Protein AF-A0A1E1WCM8-F1 (afdb_monomer_lite)

Sequence (227 aa):
MPKGKKNKGKFEHRRTEQPYSSDEDAGIDMTIDNCSETSGQSDLKSIHDDADDMQEKLEEKVMEVIDALSARSNAARAAAFTSLRSALQRRNLTTLLSNQRATLADHVTKALRRGKDGERRAAAAIAPLLALQIGDEGTEEYVREVRPALVAAATDKSASIEARTECCSSLAVLCYLLEEDLTEIIEVMRMYETIFSGSYLKGDGSVKVSGAAVEAGALHAAALDGG

Structure (mmCIF, N/CA/C/O backbone):
data_AF-A0A1E1WCM8-F1
#
_entry.id   AF-A0A1E1WCM8-F1
#
loop_
_atom_site.group_PDB
_atom_site.id
_atom_site.type_symbol
_atom_site.label_atom_id
_atom_site.label_alt_id
_atom_site.label_comp_id
_atom_site.label_asym_id
_atom_site.label_entity_id
_atom_site.label_seq_id
_atom_site.pdbx_PDB_ins_code
_atom_site.Cartn_x
_atom_site.Cartn_y
_atom_site.Cartn_z
_atom_site.occupancy
_atom_site.B_iso_or_equiv
_atom_site.auth_seq_id
_atom_site.auth_comp_id
_atom_site.auth_asym_id
_atom_site.auth_atom_id
_atom_site.pdbx_PDB_model_num
ATOM 1 N N . MET A 1 1 ? 23.972 15.782 83.127 1.00 41.12 1 MET A N 1
ATOM 2 C CA . MET A 1 1 ? 23.626 14.354 83.313 1.00 41.12 1 MET A CA 1
ATOM 3 C C . MET A 1 1 ? 23.912 13.619 82.005 1.00 41.12 1 MET A C 1
ATOM 5 O O . MET A 1 1 ? 23.275 13.971 81.024 1.00 41.12 1 MET A O 1
ATOM 9 N N . PRO A 1 2 ? 24.886 12.694 81.926 1.00 58.25 2 PRO A N 1
ATOM 10 C CA . PRO A 1 2 ? 25.158 11.952 80.694 1.00 58.25 2 PRO A CA 1
ATOM 11 C C . PRO A 1 2 ? 24.848 10.453 80.842 1.00 58.25 2 PRO A C 1
ATOM 13 O O . PRO A 1 2 ? 25.090 9.893 81.912 1.00 58.25 2 PRO A O 1
ATOM 16 N N . LYS A 1 3 ? 24.342 9.829 79.765 1.00 34.38 3 LYS A N 1
ATOM 17 C CA . LYS A 1 3 ? 24.281 8.381 79.403 1.00 34.38 3 LYS A CA 1
ATOM 18 C C . LYS A 1 3 ? 23.007 8.164 78.563 1.00 34.38 3 LYS A C 1
ATOM 20 O O . LYS A 1 3 ? 21.982 8.728 78.899 1.00 34.38 3 LYS A O 1
ATOM 25 N N . GLY A 1 4 ? 22.964 7.370 77.497 1.00 37.09 4 GLY A N 1
ATOM 26 C CA . GLY A 1 4 ? 23.915 6.424 76.912 1.00 37.09 4 GLY A CA 1
ATOM 27 C C . GLY A 1 4 ? 23.507 6.101 75.462 1.00 37.09 4 GLY A C 1
ATOM 28 O O . GLY A 1 4 ? 22.444 6.522 75.030 1.00 37.09 4 GLY A O 1
ATOM 29 N N . LYS A 1 5 ? 24.415 5.490 74.680 1.00 38.75 5 LYS A N 1
ATOM 30 C CA . LYS A 1 5 ? 24.389 4.058 74.260 1.00 38.75 5 LYS A CA 1
ATOM 31 C C . LYS A 1 5 ? 23.374 3.801 73.120 1.00 38.75 5 LYS A C 1
ATOM 33 O O . LYS A 1 5 ? 22.255 4.254 73.225 1.00 38.75 5 LYS A O 1
ATOM 38 N N . LYS A 1 6 ? 23.618 3.037 72.049 1.00 40.44 6 LYS A N 1
ATOM 39 C CA . LYS A 1 6 ? 24.623 2.021 71.651 1.00 40.44 6 LYS A CA 1
ATOM 40 C C . LYS A 1 6 ? 24.355 1.715 70.149 1.00 40.44 6 LYS A C 1
ATOM 42 O O . LYS A 1 6 ? 23.202 1.738 69.754 1.00 40.44 6 LYS A O 1
ATOM 47 N N . ASN A 1 7 ? 25.387 1.619 69.299 1.00 35.66 7 ASN A N 1
ATOM 48 C CA . ASN A 1 7 ? 25.950 0.399 68.660 1.00 35.66 7 ASN A CA 1
ATOM 49 C C . ASN A 1 7 ? 25.038 -0.379 67.681 1.00 35.66 7 ASN A C 1
ATOM 51 O O . ASN A 1 7 ? 23.942 -0.762 68.058 1.00 35.66 7 ASN A O 1
ATOM 55 N N . LYS A 1 8 ? 25.486 -0.553 66.418 1.00 33.38 8 LYS A N 1
ATOM 56 C CA . LYS A 1 8 ? 26.110 -1.771 65.807 1.00 33.38 8 LYS A CA 1
ATOM 57 C C . LYS A 1 8 ? 25.136 -2.962 65.725 1.00 33.38 8 LYS A C 1
ATOM 59 O O . LYS A 1 8 ? 24.533 -3.300 66.723 1.00 33.38 8 LYS A O 1
ATOM 64 N N . GLY A 1 9 ? 25.008 -3.710 64.637 1.00 32.91 9 GLY A N 1
ATOM 65 C CA . GLY A 1 9 ? 25.818 -3.852 63.435 1.00 32.91 9 GLY A CA 1
ATOM 66 C C . GLY A 1 9 ? 25.292 -5.039 62.614 1.00 32.91 9 GLY A C 1
ATOM 67 O O . GLY A 1 9 ? 24.345 -5.707 63.018 1.00 32.91 9 GLY A O 1
ATOM 68 N N . LYS A 1 10 ? 25.929 -5.257 61.461 1.00 42.69 10 LYS A N 1
ATOM 69 C CA . LYS A 1 10 ? 25.766 -6.392 60.542 1.00 42.69 10 LYS A CA 1
ATOM 70 C C . LYS A 1 10 ? 25.715 -7.744 61.259 1.00 42.69 10 LYS A C 1
ATOM 72 O O . LYS A 1 10 ? 26.558 -7.973 62.120 1.00 42.69 10 LYS A O 1
ATOM 77 N N . PHE A 1 11 ? 24.872 -8.653 60.773 1.00 33.62 11 PHE A N 1
ATOM 78 C CA . PHE A 1 11 ? 25.075 -10.095 60.920 1.00 33.62 11 PHE A CA 1
ATOM 79 C C . PHE A 1 11 ? 24.641 -10.828 59.642 1.00 33.62 11 PHE A C 1
ATOM 81 O O . PHE A 1 11 ? 23.458 -10.990 59.370 1.00 33.62 11 PHE A O 1
ATOM 88 N N . GLU A 1 12 ? 25.639 -11.239 58.858 1.00 38.59 12 GLU A N 1
ATOM 89 C CA . GLU A 1 12 ? 25.654 -12.566 58.237 1.00 38.59 12 GLU A CA 1
ATOM 90 C C . GLU A 1 12 ? 25.950 -13.627 59.312 1.00 38.59 12 GLU A C 1
ATOM 92 O O . GLU A 1 12 ? 26.403 -13.271 60.403 1.00 38.59 12 GLU A O 1
ATOM 97 N N . HIS A 1 13 ? 25.801 -14.900 58.915 1.00 34.12 13 HIS A N 1
ATOM 98 C CA . HIS A 1 13 ? 26.071 -16.172 59.605 1.00 34.12 13 HIS A CA 1
ATOM 99 C C . HIS A 1 13 ? 24.793 -16.856 60.121 1.00 34.12 13 HIS A C 1
ATOM 101 O O . HIS A 1 13 ? 23.958 -16.225 60.743 1.00 34.12 13 HIS A O 1
ATOM 107 N N . ARG A 1 14 ? 24.580 -18.164 59.954 1.00 36.50 14 ARG A N 1
ATOM 108 C CA . ARG A 1 14 ? 25.469 -19.255 59.535 1.00 36.50 14 ARG A CA 1
ATOM 109 C C . ARG A 1 14 ? 24.626 -20.526 59.463 1.00 36.50 14 ARG A C 1
ATOM 111 O O . ARG A 1 14 ? 23.741 -20.734 60.283 1.00 36.50 14 ARG A O 1
ATOM 118 N N . ARG A 1 15 ? 24.943 -21.352 58.469 1.00 45.97 15 ARG A N 1
ATOM 119 C CA . ARG A 1 15 ? 24.542 -22.753 58.334 1.00 45.97 15 ARG A CA 1
ATOM 120 C C . ARG A 1 15 ? 24.879 -23.488 59.634 1.00 45.97 15 ARG A C 1
ATOM 122 O O . ARG A 1 15 ? 26.053 -23.525 60.004 1.00 45.97 15 ARG A O 1
ATOM 129 N N . THR A 1 16 ? 23.878 -24.053 60.296 1.00 37.09 16 THR A N 1
ATOM 130 C CA . THR A 1 16 ? 24.091 -24.946 61.438 1.00 37.09 16 THR A CA 1
ATOM 131 C C . THR A 1 16 ? 23.688 -26.348 61.021 1.00 37.09 16 THR A C 1
ATOM 133 O O . THR A 1 16 ? 22.598 -26.579 60.505 1.00 37.09 16 THR A O 1
ATOM 136 N N . GLU A 1 17 ? 24.658 -27.235 61.165 1.00 33.62 17 GLU A N 1
ATOM 137 C CA . GLU A 1 17 ? 24.632 -28.649 60.841 1.00 33.62 17 GLU A CA 1
ATOM 138 C C . GLU A 1 17 ? 23.611 -29.407 61.697 1.00 33.62 17 GLU A C 1
ATOM 140 O O . GLU A 1 17 ? 23.362 -29.060 62.852 1.00 33.62 17 GLU A O 1
ATOM 145 N N . GLN A 1 18 ? 23.044 -30.461 61.112 1.00 38.06 18 GLN A N 1
ATOM 146 C CA . GLN A 1 18 ? 22.274 -31.471 61.827 1.00 38.06 18 GLN A CA 1
ATOM 147 C C . GLN A 1 18 ? 23.194 -32.397 62.630 1.00 38.06 18 GLN A C 1
ATOM 149 O O . GLN A 1 18 ? 24.233 -32.813 62.114 1.00 38.06 18 GLN A O 1
ATOM 154 N N . PRO A 1 19 ? 22.743 -32.860 63.803 1.00 36.88 19 PRO A N 1
ATOM 155 C CA . PRO A 1 19 ? 23.111 -34.165 64.325 1.00 36.88 19 PRO A CA 1
ATOM 156 C C . PRO A 1 19 ? 21.898 -35.107 64.336 1.00 36.88 19 PRO A C 1
ATOM 158 O O . PRO A 1 19 ? 20.844 -34.794 64.885 1.00 36.88 19 PRO A O 1
ATOM 161 N N . TYR A 1 20 ? 22.084 -36.286 63.747 1.00 39.59 20 TYR A N 1
ATOM 162 C CA . TYR A 1 20 ? 21.215 -37.451 63.914 1.00 39.59 20 TYR A CA 1
ATOM 163 C C . TYR A 1 20 ? 21.372 -38.046 65.323 1.00 39.59 20 TYR A C 1
ATOM 165 O O . TYR A 1 20 ? 22.505 -38.231 65.763 1.00 39.59 20 TYR A O 1
ATOM 173 N N . SER A 1 21 ? 20.266 -38.441 65.971 1.00 32.53 21 SER A N 1
ATOM 174 C CA . SER A 1 21 ? 20.225 -39.589 66.900 1.00 32.53 21 SER A CA 1
ATOM 175 C C . SER A 1 21 ? 18.789 -39.998 67.286 1.00 32.53 21 SER A C 1
ATOM 177 O O . SER A 1 21 ? 18.130 -39.292 68.036 1.00 32.53 21 SER A O 1
ATOM 179 N N . SER A 1 22 ? 18.379 -41.160 66.766 1.00 36.53 22 SER A N 1
ATOM 180 C CA . SER A 1 22 ? 17.576 -42.270 67.328 1.00 36.53 22 SER A CA 1
ATOM 181 C C . SER A 1 22 ? 16.405 -42.069 68.320 1.00 36.53 22 SER A C 1
ATOM 183 O O . SER A 1 22 ? 16.613 -41.696 69.468 1.00 36.53 22 SER A O 1
ATOM 185 N N . ASP A 1 23 ? 15.258 -42.576 67.849 1.00 39.62 23 ASP A N 1
ATOM 186 C CA . ASP A 1 23 ? 14.238 -43.464 68.453 1.00 39.62 23 ASP A CA 1
ATOM 187 C C . ASP A 1 23 ? 13.141 -43.006 69.444 1.00 39.62 23 ASP A C 1
ATOM 189 O O . ASP A 1 23 ? 13.388 -42.378 70.466 1.00 39.62 23 ASP A O 1
ATOM 193 N N . GLU A 1 24 ? 11.943 -43.499 69.094 1.00 43.41 24 GLU A N 1
ATOM 194 C CA . GLU A 1 24 ? 10.679 -43.719 69.823 1.00 43.41 24 GLU A CA 1
ATOM 195 C C . GLU A 1 24 ? 9.763 -42.543 70.255 1.00 43.41 24 GLU A C 1
ATOM 197 O O . GLU A 1 24 ? 10.031 -41.771 71.168 1.00 43.41 24 GLU A O 1
ATOM 202 N N . ASP A 1 25 ? 8.615 -42.499 69.559 1.00 50.22 25 ASP A N 1
ATOM 203 C CA . ASP A 1 25 ? 7.237 -42.203 69.991 1.00 50.22 25 ASP A CA 1
ATOM 204 C C . ASP A 1 25 ? 6.989 -41.189 71.128 1.00 50.22 25 ASP A C 1
ATOM 206 O O . ASP A 1 25 ? 7.048 -41.505 72.314 1.00 50.22 25 ASP A O 1
ATOM 210 N N . ALA A 1 26 ? 6.539 -39.992 70.743 1.00 41.53 26 ALA A N 1
ATOM 211 C CA . ALA A 1 26 ? 5.530 -39.249 71.492 1.00 41.53 26 ALA A CA 1
ATOM 212 C C . ALA A 1 26 ? 4.840 -38.252 70.555 1.00 41.53 26 ALA A C 1
ATOM 214 O O . ALA A 1 26 ? 5.435 -37.273 70.101 1.00 41.53 26 ALA A O 1
ATOM 215 N N . GLY A 1 27 ? 3.564 -38.498 70.267 1.00 47.94 27 GLY A N 1
ATOM 216 C CA . GLY A 1 27 ? 2.697 -37.486 69.685 1.00 47.94 27 GLY A CA 1
ATOM 217 C C . GLY A 1 27 ? 2.623 -36.240 70.569 1.00 47.94 27 GLY A C 1
ATOM 218 O O . GLY A 1 27 ? 2.565 -36.348 71.791 1.00 47.94 27 GLY A O 1
ATOM 219 N N . ILE A 1 28 ? 2.623 -35.070 69.929 1.00 44.78 28 ILE A N 1
ATOM 220 C CA . ILE A 1 28 ? 1.704 -33.937 70.122 1.00 44.78 28 ILE A CA 1
ATOM 221 C C . ILE A 1 28 ? 2.211 -32.780 69.242 1.00 44.78 28 ILE A C 1
ATOM 223 O O . ILE A 1 28 ? 3.367 -32.377 69.330 1.00 44.78 28 ILE A O 1
ATOM 227 N N . ASP A 1 29 ? 1.307 -32.349 68.358 1.00 50.31 29 ASP A N 1
ATOM 228 C CA . ASP A 1 29 ? 1.045 -31.005 67.822 1.00 50.31 29 ASP A CA 1
ATOM 229 C C . ASP A 1 29 ? 2.099 -29.905 68.034 1.00 50.31 29 ASP A C 1
ATOM 231 O O . ASP A 1 29 ? 2.500 -29.669 69.165 1.00 50.31 29 ASP A O 1
ATOM 235 N N . MET A 1 30 ? 2.472 -29.210 66.949 1.00 52.41 30 MET A N 1
ATOM 236 C CA . MET A 1 30 ? 2.771 -27.764 66.877 1.00 52.41 30 MET A CA 1
ATOM 237 C C . MET A 1 30 ? 3.343 -27.423 65.478 1.00 52.41 30 MET A C 1
ATOM 239 O O . MET A 1 30 ? 4.489 -26.982 65.349 1.00 52.41 30 MET A O 1
ATOM 243 N N . THR A 1 31 ? 2.573 -27.594 64.395 1.00 44.69 31 THR A N 1
ATOM 244 C CA . THR A 1 31 ? 2.887 -26.883 63.138 1.00 44.69 31 THR A CA 1
ATOM 245 C C . THR A 1 31 ? 2.258 -25.500 63.197 1.00 44.69 31 THR A C 1
ATOM 247 O O . THR A 1 31 ? 1.113 -25.279 62.811 1.00 44.69 31 THR A O 1
ATOM 250 N N . ILE A 1 32 ? 3.049 -24.566 63.725 1.00 55.97 32 ILE A N 1
ATOM 251 C CA . ILE A 1 32 ? 2.992 -23.157 63.346 1.00 55.97 32 ILE A CA 1
ATOM 252 C C . ILE A 1 32 ? 3.126 -23.100 61.822 1.00 55.97 32 ILE A C 1
ATOM 254 O O . ILE A 1 32 ? 4.216 -23.289 61.299 1.00 55.97 32 ILE A O 1
ATOM 258 N N . ASP A 1 33 ? 2.025 -22.818 61.135 1.00 47.34 33 ASP A N 1
ATOM 259 C CA . ASP A 1 33 ? 2.039 -22.285 59.776 1.00 47.34 33 ASP A CA 1
ATOM 260 C C . ASP A 1 33 ? 1.252 -20.977 59.778 1.00 47.34 33 ASP A C 1
ATOM 262 O O . ASP A 1 33 ? 0.084 -20.879 59.415 1.00 47.34 33 ASP A O 1
ATOM 266 N N . ASN A 1 34 ? 1.938 -19.927 60.225 1.00 54.09 34 ASN A N 1
ATOM 267 C CA . ASN A 1 34 ? 1.596 -18.562 59.864 1.00 54.09 34 ASN A CA 1
ATOM 268 C C . ASN A 1 34 ? 2.076 -18.324 58.421 1.00 54.09 34 ASN A C 1
ATOM 270 O O . ASN A 1 34 ? 3.095 -17.667 58.201 1.00 54.09 34 ASN A O 1
ATOM 274 N N . CYS A 1 35 ? 1.363 -18.880 57.441 1.00 46.94 35 CYS A N 1
ATOM 275 C CA . CYS A 1 35 ? 1.413 -18.380 56.072 1.00 46.94 35 CYS A CA 1
ATOM 276 C C . CYS A 1 35 ? 0.303 -17.342 55.921 1.00 46.94 35 CYS A C 1
ATOM 278 O O . CYS A 1 35 ? -0.880 -17.663 55.935 1.00 46.94 35 CYS A O 1
ATOM 280 N N . SER A 1 36 ? 0.704 -16.077 55.830 1.00 47.06 36 SER A N 1
ATOM 281 C CA . SER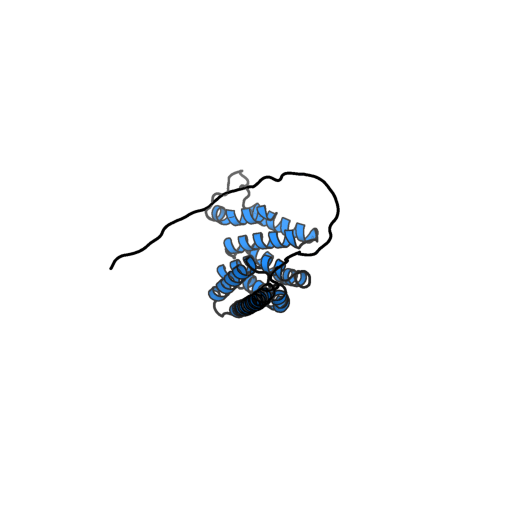 A 1 36 ? -0.184 -14.953 55.562 1.00 47.06 36 SER A CA 1
ATOM 282 C C . SER A 1 36 ? -0.964 -15.175 54.262 1.00 47.06 36 SER A C 1
ATOM 284 O O . SER A 1 36 ? -0.422 -15.001 53.173 1.00 47.06 36 SER A O 1
ATOM 286 N N . GLU A 1 37 ? -2.255 -15.479 54.365 1.00 54.50 37 GLU A N 1
ATOM 287 C CA . GLU A 1 37 ? -3.219 -15.349 53.270 1.00 54.50 37 GLU A CA 1
ATOM 288 C C . GLU A 1 37 ? -3.617 -13.879 53.087 1.00 54.50 37 GLU A C 1
ATOM 290 O O . GLU A 1 37 ? -4.769 -13.502 53.266 1.00 54.50 37 GLU A O 1
ATOM 295 N N . THR A 1 38 ? -2.676 -12.996 52.760 1.00 54.53 38 THR A N 1
ATOM 296 C CA . THR A 1 38 ? -3.042 -11.638 52.338 1.00 54.53 38 THR A CA 1
ATOM 297 C C . THR A 1 38 ? -2.041 -11.101 51.330 1.00 54.53 38 THR A C 1
ATOM 299 O O . THR A 1 38 ? -0.864 -10.957 51.658 1.00 54.53 38 THR A O 1
ATOM 302 N N . SER A 1 39 ? -2.568 -10.693 50.169 1.00 55.06 39 SER A N 1
ATOM 303 C CA . SER A 1 39 ? -1.947 -9.889 49.094 1.00 55.06 39 SER A CA 1
ATOM 304 C C . SER A 1 39 ? -1.528 -10.668 47.841 1.00 55.06 39 SER A C 1
ATOM 306 O O . SER A 1 39 ? -0.354 -10.779 47.515 1.00 55.06 39 SER A O 1
ATOM 308 N N . GLY A 1 40 ? -2.518 -11.185 47.109 1.00 48.88 40 GLY A N 1
ATOM 309 C CA . GLY A 1 40 ? -2.343 -11.603 45.709 1.00 48.88 40 GLY A CA 1
ATOM 310 C C . GLY A 1 40 ? -3.543 -11.308 44.797 1.00 48.88 40 GLY A C 1
ATOM 311 O O . GLY A 1 40 ? -3.437 -11.454 43.587 1.00 48.88 40 GLY A O 1
ATOM 312 N N . GLN A 1 41 ? -4.687 -10.881 45.349 1.00 52.19 41 GLN A N 1
ATOM 313 C CA . GLN A 1 41 ? -5.917 -10.651 44.576 1.00 52.19 41 GLN A CA 1
ATOM 314 C C . GLN A 1 41 ? -6.223 -9.173 44.275 1.00 52.19 41 GLN A C 1
ATOM 316 O O . GLN A 1 41 ? -7.084 -8.907 43.440 1.00 52.19 41 GLN A O 1
ATOM 321 N N . SER A 1 42 ? -5.539 -8.211 44.903 1.00 52.78 42 SER A N 1
ATOM 322 C CA . SER A 1 42 ? -5.759 -6.776 44.644 1.00 52.78 42 SER A CA 1
ATOM 323 C C . SER A 1 42 ? -4.991 -6.251 43.432 1.00 52.78 42 SER A C 1
ATOM 325 O O . SER A 1 42 ? -5.484 -5.362 42.744 1.00 52.78 42 SER A O 1
ATOM 327 N N . ASP A 1 43 ? -3.823 -6.820 43.136 1.00 52.91 43 ASP A N 1
ATOM 328 C CA . ASP A 1 43 ? -2.916 -6.249 42.131 1.00 52.91 43 ASP A CA 1
ATOM 329 C C . ASP A 1 43 ? -3.268 -6.710 40.709 1.00 52.91 43 ASP A C 1
ATOM 331 O O . ASP A 1 43 ? -3.033 -5.993 39.743 1.00 52.91 43 ASP A O 1
ATOM 335 N N . LEU A 1 44 ? -3.915 -7.872 40.567 1.00 53.25 44 LEU A N 1
ATOM 336 C CA . LEU A 1 44 ? -4.339 -8.400 39.265 1.00 53.25 44 LEU A CA 1
ATOM 337 C C . LEU A 1 44 ? -5.520 -7.626 38.663 1.00 53.25 44 LEU A C 1
ATOM 339 O O . LEU A 1 44 ? -5.614 -7.521 37.445 1.00 53.25 44 LEU A O 1
ATOM 343 N N . LYS A 1 45 ? -6.405 -7.067 39.500 1.00 53.19 45 LYS A N 1
ATOM 344 C CA . LYS A 1 45 ? -7.546 -6.262 39.034 1.00 53.19 45 LYS A CA 1
ATOM 345 C C . LYS A 1 45 ? -7.118 -4.876 38.552 1.00 53.19 45 LYS A C 1
ATOM 347 O O . LYS A 1 45 ? -7.547 -4.467 37.486 1.00 53.19 45 LYS A O 1
ATOM 352 N N . SER A 1 46 ? -6.226 -4.203 39.285 1.00 56.25 46 SER A N 1
ATOM 353 C CA . SER A 1 46 ? -5.690 -2.897 38.864 1.00 56.25 46 SER A CA 1
ATOM 354 C C . SER A 1 46 ? -4.908 -2.997 37.554 1.00 56.25 46 SER A C 1
ATOM 356 O O . SER A 1 46 ? -5.096 -2.175 36.672 1.00 56.25 46 SER A O 1
ATOM 358 N N . ILE A 1 47 ? -4.058 -4.021 37.401 1.00 59.56 47 ILE A N 1
ATOM 359 C CA . ILE A 1 47 ? -3.222 -4.183 36.201 1.00 59.56 47 ILE A CA 1
ATOM 360 C C . ILE A 1 47 ? -4.061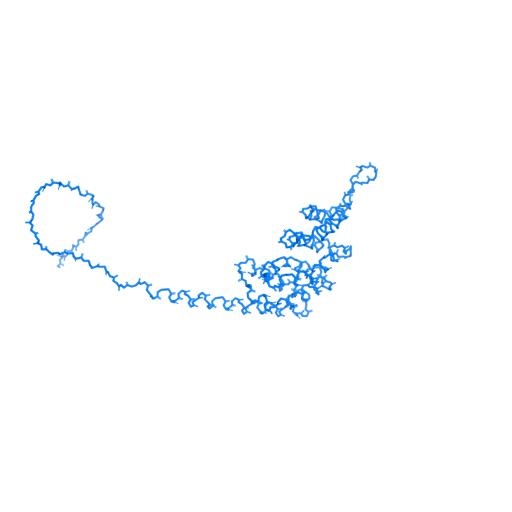 -4.508 34.954 1.00 59.56 47 ILE A C 1
ATOM 362 O O . ILE A 1 47 ? -3.694 -4.096 33.856 1.00 59.56 47 ILE A O 1
ATOM 366 N N . HIS A 1 48 ? -5.161 -5.254 35.105 1.00 62.56 48 HIS A N 1
ATOM 367 C CA . HIS A 1 48 ? -6.033 -5.610 33.985 1.00 62.56 48 HIS A CA 1
ATOM 368 C C . HIS A 1 48 ? -6.859 -4.417 33.494 1.00 62.56 48 HIS A C 1
ATOM 370 O O . HIS A 1 48 ? -6.848 -4.158 32.293 1.00 62.56 48 HIS A O 1
ATOM 376 N N . ASP A 1 49 ? -7.480 -3.663 34.409 1.00 68.31 49 ASP A N 1
ATOM 377 C CA . ASP A 1 49 ? -8.262 -2.472 34.053 1.00 68.31 49 ASP A CA 1
ATOM 378 C C . ASP A 1 49 ? -7.369 -1.419 33.373 1.00 68.31 49 ASP A C 1
ATOM 380 O O . ASP A 1 49 ? -7.743 -0.869 32.344 1.00 68.31 49 ASP A O 1
ATOM 384 N N . ASP A 1 50 ? -6.143 -1.201 33.870 1.00 76.94 50 ASP A N 1
ATOM 385 C CA . ASP A 1 50 ? -5.187 -0.266 33.257 1.00 76.94 50 ASP A CA 1
ATOM 386 C C . ASP A 1 50 ? -4.748 -0.701 31.842 1.00 76.94 50 ASP A C 1
ATOM 388 O O . ASP A 1 50 ? -4.490 0.142 30.977 1.00 76.94 50 ASP A O 1
ATOM 392 N N . ALA A 1 51 ? -4.626 -2.011 31.594 1.00 80.00 51 ALA A N 1
ATOM 393 C CA . ALA A 1 51 ? -4.220 -2.551 30.297 1.00 80.00 51 ALA A CA 1
ATOM 394 C C . ALA A 1 51 ? -5.317 -2.404 29.235 1.00 80.00 51 ALA A C 1
ATOM 396 O O . ALA A 1 51 ? -5.012 -2.008 28.105 1.00 80.00 51 ALA A O 1
ATOM 397 N N . ASP A 1 52 ? -6.566 -2.666 29.613 1.00 82.94 52 ASP A N 1
ATOM 398 C CA . ASP A 1 52 ? -7.723 -2.522 28.729 1.00 82.94 52 ASP A CA 1
ATOM 399 C C . ASP A 1 52 ? -7.963 -1.037 28.403 1.00 82.94 52 ASP A C 1
ATOM 401 O O . ASP A 1 52 ? -8.054 -0.667 27.230 1.00 82.94 52 ASP A O 1
ATOM 405 N N . ASP A 1 53 ? -7.876 -0.152 29.402 1.00 87.56 53 ASP A N 1
ATOM 406 C CA . ASP A 1 53 ? -7.937 1.306 29.224 1.00 87.56 53 ASP A CA 1
ATOM 407 C C . ASP A 1 53 ? -6.871 1.833 28.246 1.00 87.56 53 ASP A C 1
ATOM 409 O O . ASP A 1 53 ? -7.093 2.783 27.487 1.00 87.56 53 ASP A O 1
ATOM 413 N N . MET A 1 54 ? -5.659 1.270 28.292 1.00 88.75 54 MET A N 1
ATOM 414 C CA . MET A 1 54 ? -4.572 1.641 27.381 1.00 88.75 54 MET A CA 1
ATOM 415 C C . MET A 1 54 ? -4.824 1.159 25.950 1.00 88.75 54 MET A C 1
ATOM 417 O O . MET A 1 54 ? -4.427 1.852 25.006 1.00 88.75 54 MET A O 1
ATOM 421 N N . GLN A 1 55 ? -5.452 -0.005 25.785 1.00 89.81 55 GLN A N 1
ATOM 422 C CA . GLN A 1 55 ? -5.812 -0.552 24.481 1.00 89.81 55 GLN A CA 1
ATOM 423 C C . GLN A 1 55 ? -6.931 0.270 23.830 1.00 89.81 55 GLN A C 1
ATOM 425 O O . GLN A 1 55 ? -6.790 0.660 22.672 1.00 89.81 55 GLN A O 1
ATOM 430 N N . GLU A 1 56 ? -7.977 0.629 24.576 1.00 92.00 56 GLU A N 1
ATOM 431 C CA . GLU A 1 56 ? -9.070 1.472 24.071 1.00 92.00 56 GLU A CA 1
ATOM 432 C C . GLU A 1 56 ? -8.565 2.848 23.612 1.00 92.00 56 GLU A C 1
ATOM 434 O O . GLU A 1 56 ? -8.843 3.281 22.492 1.00 92.00 56 GLU A O 1
ATOM 439 N N . LYS A 1 57 ? -7.724 3.507 24.422 1.00 93.94 57 LYS A N 1
ATOM 440 C CA . LYS A 1 57 ? -7.097 4.796 24.060 1.00 93.94 57 LYS A CA 1
ATOM 441 C C . LYS A 1 57 ? -6.223 4.690 22.810 1.00 93.94 57 LYS A C 1
ATOM 443 O O . LYS A 1 57 ? -6.094 5.650 22.046 1.00 93.94 57 LYS A O 1
ATOM 448 N N . LEU A 1 58 ? -5.568 3.546 22.605 1.00 93.75 58 LEU A N 1
ATOM 449 C CA . LEU A 1 58 ? -4.789 3.298 21.397 1.00 93.75 58 LEU A CA 1
ATOM 450 C C . LEU A 1 58 ? -5.700 3.139 20.176 1.00 93.75 58 LEU A C 1
ATOM 452 O O . LEU A 1 58 ? -5.398 3.719 19.134 1.00 93.75 58 LEU A O 1
ATOM 456 N N . GLU A 1 59 ? -6.781 2.373 20.295 1.00 96.06 59 GLU A N 1
ATOM 457 C CA . GLU A 1 59 ? -7.756 2.161 19.222 1.00 96.06 59 GLU A CA 1
ATOM 458 C C . GLU A 1 59 ? -8.441 3.465 18.807 1.00 96.06 59 GLU A C 1
ATOM 460 O O . GLU A 1 59 ? -8.495 3.763 17.612 1.00 96.06 59 GLU A O 1
ATOM 465 N N . GLU A 1 60 ? -8.850 4.293 19.772 1.00 97.19 60 GLU A N 1
ATOM 466 C CA . GLU A 1 60 ? -9.389 5.636 19.525 1.00 97.19 60 GLU A CA 1
ATOM 467 C C . GLU A 1 60 ? -8.389 6.489 18.733 1.00 97.19 60 GLU A C 1
ATOM 469 O O . GLU A 1 60 ? -8.708 7.030 17.673 1.00 97.19 60 GLU A O 1
ATOM 474 N N . LYS A 1 61 ? -7.127 6.520 19.171 1.00 96.94 61 LYS A N 1
ATOM 475 C CA . LYS A 1 61 ? -6.069 7.256 18.472 1.00 96.94 61 LYS A CA 1
ATOM 476 C C . LYS A 1 61 ? -5.806 6.721 17.064 1.00 96.94 61 LYS A C 1
ATOM 478 O O . LYS A 1 61 ? -5.470 7.489 16.164 1.00 96.94 61 LYS A O 1
ATOM 483 N N . VAL A 1 62 ? -5.906 5.410 16.850 1.00 97.88 62 VAL A N 1
ATOM 484 C CA . VAL A 1 62 ? -5.769 4.831 15.509 1.00 97.88 62 VAL A CA 1
ATOM 485 C C . VAL A 1 62 ? -6.951 5.214 14.625 1.00 97.88 62 VAL A C 1
ATOM 487 O O . VAL A 1 62 ? -6.724 5.547 13.463 1.00 97.88 62 VAL A O 1
ATOM 490 N N . MET A 1 63 ? -8.170 5.265 15.159 1.00 98.38 63 MET A N 1
ATOM 491 C CA . MET A 1 63 ? -9.329 5.770 14.422 1.00 98.38 63 MET A CA 1
ATOM 492 C C . MET A 1 63 ? -9.161 7.232 14.009 1.00 98.38 63 MET A C 1
ATOM 494 O O . MET A 1 63 ? -9.368 7.546 12.839 1.00 98.38 63 MET A O 1
ATOM 498 N N . GLU A 1 64 ? -8.663 8.101 14.893 1.00 98.44 64 GLU A N 1
ATOM 499 C CA . GLU A 1 64 ? -8.338 9.491 14.532 1.00 98.44 64 GLU A CA 1
ATOM 500 C C . GLU A 1 64 ? -7.320 9.570 13.378 1.00 98.44 64 GLU A C 1
ATOM 502 O O . GLU A 1 64 ? -7.415 10.420 12.486 1.00 98.44 64 GLU A O 1
ATOM 507 N N . VAL A 1 65 ? -6.327 8.672 13.369 1.00 98.50 65 VAL A N 1
ATOM 508 C CA . VAL A 1 65 ? -5.337 8.588 12.285 1.00 98.50 65 VAL A CA 1
ATOM 509 C C . VAL A 1 65 ? -5.971 8.082 10.985 1.00 98.50 65 VAL A C 1
ATOM 511 O O . VAL A 1 65 ? -5.616 8.585 9.916 1.00 98.50 65 VAL A O 1
ATOM 514 N N . ILE A 1 66 ? -6.901 7.125 11.051 1.00 98.56 66 ILE A N 1
ATOM 515 C CA . ILE A 1 66 ? -7.658 6.645 9.885 1.00 98.56 66 ILE A CA 1
ATOM 516 C C . ILE A 1 66 ? -8.510 7.782 9.310 1.00 98.56 66 ILE A C 1
ATOM 518 O O . ILE A 1 66 ? -8.453 8.026 8.106 1.00 98.56 66 ILE A O 1
ATOM 522 N N . ASP A 1 67 ? -9.197 8.559 10.146 1.00 98.50 67 ASP A N 1
ATOM 523 C CA . ASP A 1 67 ? -9.962 9.730 9.703 1.00 98.50 67 ASP A CA 1
ATOM 524 C C . ASP A 1 67 ? -9.060 10.778 9.029 1.00 98.50 67 ASP A C 1
ATOM 526 O O . ASP A 1 67 ? -9.418 11.380 8.007 1.00 98.50 67 ASP A O 1
ATOM 530 N N . ALA A 1 68 ? -7.832 10.952 9.528 1.00 98.44 68 ALA A N 1
ATOM 531 C CA . ALA A 1 68 ? -6.838 11.837 8.926 1.00 98.44 68 ALA A CA 1
ATOM 532 C C . ALA A 1 68 ? -6.374 11.390 7.520 1.00 98.44 68 ALA A C 1
ATOM 534 O O . ALA A 1 68 ? -5.850 12.216 6.762 1.00 98.44 68 ALA A O 1
ATOM 535 N N . LEU A 1 69 ? -6.625 10.140 7.102 1.00 98.44 69 LEU A N 1
ATOM 536 C CA . LEU A 1 69 ? -6.427 9.697 5.711 1.00 98.44 69 LEU A CA 1
ATOM 537 C C . LEU A 1 69 ? -7.394 10.380 4.733 1.00 98.44 69 LEU A C 1
ATOM 539 O O . LEU A 1 69 ? -7.144 10.388 3.529 1.00 98.44 69 LEU A O 1
ATOM 543 N N . SER A 1 70 ? -8.453 11.024 5.226 1.00 98.00 70 SER A N 1
ATOM 544 C CA . SER A 1 70 ? -9.358 11.862 4.428 1.00 98.00 70 SER A CA 1
ATOM 545 C C . SER A 1 70 ? -8.934 13.335 4.364 1.00 98.00 70 SER A C 1
ATOM 547 O O . SER A 1 70 ? -9.648 14.169 3.800 1.00 98.00 70 SER A O 1
ATOM 549 N N . ALA A 1 71 ? -7.766 13.698 4.910 1.00 97.81 71 ALA A N 1
ATOM 550 C CA . ALA A 1 71 ? -7.308 15.082 4.929 1.00 97.81 71 ALA A CA 1
ATOM 551 C C . ALA A 1 71 ? -7.175 15.687 3.519 1.00 97.81 71 ALA A C 1
ATOM 553 O O . ALA A 1 71 ? -6.705 15.058 2.567 1.00 97.81 71 ALA A O 1
ATOM 554 N N . ARG A 1 72 ? -7.503 16.980 3.392 1.00 96.25 72 ARG A N 1
ATOM 555 C CA . ARG A 1 72 ? -7.413 17.719 2.118 1.00 96.25 72 ARG A CA 1
ATOM 556 C C . ARG A 1 72 ? -5.984 17.776 1.562 1.00 96.25 72 ARG A C 1
ATOM 558 O O . ARG A 1 72 ? -5.791 17.774 0.348 1.00 96.25 72 ARG A O 1
ATOM 565 N N . SER A 1 73 ? -4.984 17.842 2.441 1.00 97.25 73 SER A N 1
ATOM 566 C CA . SER A 1 73 ? -3.572 17.950 2.068 1.00 97.25 73 SER A CA 1
ATOM 567 C C . SER A 1 73 ? -2.934 16.580 1.844 1.00 97.25 73 SER A C 1
ATOM 569 O O . SER A 1 73 ? -2.979 15.725 2.724 1.00 97.25 73 SER A O 1
ATOM 571 N N . ASN A 1 74 ? -2.243 16.410 0.713 1.00 96.62 74 ASN A N 1
ATOM 572 C CA . ASN A 1 74 ? -1.480 15.191 0.410 1.00 96.62 74 ASN A CA 1
ATOM 573 C C . ASN A 1 74 ? -0.399 14.918 1.471 1.00 96.62 74 ASN A C 1
ATOM 575 O O . ASN A 1 74 ? -0.156 13.771 1.829 1.00 96.62 74 ASN A O 1
ATOM 579 N N . ALA A 1 75 ? 0.231 15.975 2.001 1.00 97.25 75 ALA A N 1
ATOM 580 C CA . ALA A 1 75 ? 1.246 15.847 3.045 1.00 97.25 75 ALA A CA 1
ATOM 581 C C . ALA A 1 75 ? 0.645 15.353 4.369 1.00 97.25 75 ALA A C 1
ATOM 583 O O . ALA A 1 75 ? 1.256 14.533 5.047 1.00 97.25 75 ALA A O 1
ATOM 584 N N . ALA A 1 76 ? -0.569 15.802 4.707 1.00 98.12 76 ALA A N 1
ATOM 585 C CA . ALA A 1 76 ? -1.274 15.332 5.897 1.00 98.12 76 ALA A CA 1
ATOM 586 C C . ALA A 1 76 ? -1.668 13.852 5.765 1.00 98.12 76 ALA A C 1
ATOM 588 O O . ALA A 1 76 ? -1.439 13.084 6.692 1.00 98.12 76 ALA A O 1
ATOM 589 N N . ARG A 1 77 ? -2.156 13.427 4.590 1.00 98.50 77 ARG A N 1
ATOM 590 C CA . ARG A 1 77 ? -2.453 12.008 4.327 1.00 98.50 77 ARG A CA 1
ATOM 591 C C . ARG A 1 77 ? -1.200 11.131 4.379 1.00 98.50 77 ARG A C 1
ATOM 593 O O . ARG A 1 77 ? -1.221 10.068 4.989 1.00 98.50 77 ARG A O 1
ATOM 600 N N . ALA A 1 78 ? -0.082 11.591 3.812 1.00 98.38 78 ALA A N 1
ATOM 601 C CA . ALA A 1 78 ? 1.200 10.887 3.904 1.00 98.38 78 ALA A CA 1
ATOM 602 C C . ALA A 1 78 ? 1.679 10.730 5.361 1.00 98.38 78 ALA A C 1
ATOM 604 O O . ALA A 1 78 ? 2.154 9.660 5.754 1.00 98.38 78 ALA A O 1
ATOM 605 N N . ALA A 1 79 ? 1.526 11.782 6.175 1.00 98.56 79 ALA A N 1
ATOM 606 C CA . ALA A 1 79 ? 1.835 11.734 7.600 1.00 98.56 79 ALA A CA 1
ATOM 607 C C . ALA A 1 79 ? 0.922 10.745 8.339 1.00 98.56 79 ALA A C 1
ATOM 609 O O . 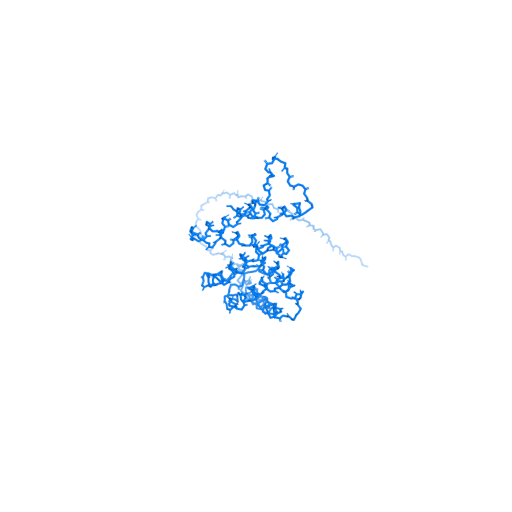ALA A 1 79 ? 1.425 9.932 9.107 1.00 98.56 79 ALA A O 1
ATOM 610 N N . ALA A 1 80 ? -0.380 10.742 8.044 1.00 98.75 80 ALA A N 1
ATOM 611 C CA . ALA A 1 80 ? -1.335 9.803 8.625 1.00 98.75 80 ALA A CA 1
ATOM 612 C C . ALA A 1 80 ? -0.989 8.338 8.299 1.00 98.75 80 ALA A C 1
ATOM 614 O O . ALA A 1 80 ? -0.894 7.530 9.220 1.00 98.75 80 ALA A O 1
ATOM 615 N N . PHE A 1 81 ? -0.664 7.995 7.044 1.00 98.75 81 PHE A N 1
ATOM 616 C CA . PHE A 1 81 ? -0.175 6.647 6.702 1.00 98.75 81 PHE A CA 1
ATOM 617 C C . PHE A 1 81 ? 1.100 6.271 7.471 1.00 98.75 81 PHE A C 1
ATOM 619 O O . PHE A 1 81 ? 1.234 5.149 7.956 1.00 98.75 81 PHE A O 1
ATOM 626 N N . THR A 1 82 ? 2.036 7.209 7.621 1.00 98.56 82 THR A N 1
ATOM 627 C CA . THR A 1 82 ? 3.291 6.975 8.355 1.00 98.56 82 THR A CA 1
ATOM 628 C C . THR A 1 82 ? 3.040 6.748 9.851 1.00 98.56 82 THR A C 1
ATOM 630 O O . THR A 1 82 ? 3.640 5.857 10.463 1.00 98.56 82 THR A O 1
ATOM 633 N N . SER A 1 83 ? 2.132 7.525 10.441 1.00 98.31 83 SER A N 1
ATOM 634 C CA . SER A 1 83 ? 1.698 7.374 11.830 1.00 98.31 83 SER A CA 1
ATOM 635 C C . SER A 1 83 ? 0.968 6.054 12.050 1.00 98.31 83 SER A C 1
ATOM 637 O O . SER A 1 83 ? 1.284 5.350 13.009 1.00 98.31 83 SER A O 1
ATOM 639 N N . LEU A 1 84 ? 0.070 5.677 11.136 1.00 98.38 84 LEU A N 1
ATOM 640 C CA . LEU A 1 84 ? -0.639 4.402 11.188 1.00 98.38 84 LEU A CA 1
ATOM 641 C C . LEU A 1 84 ? 0.358 3.244 11.129 1.00 98.38 84 LEU A C 1
ATOM 643 O O . LEU A 1 84 ? 0.380 2.412 12.030 1.00 98.38 84 LEU A O 1
ATOM 647 N N . ARG A 1 85 ? 1.281 3.251 10.158 1.00 97.94 85 ARG A N 1
ATOM 648 C CA . ARG A 1 85 ? 2.342 2.235 10.042 1.00 97.94 85 ARG A CA 1
ATOM 649 C C . ARG A 1 85 ? 3.138 2.098 11.338 1.00 97.94 85 ARG A C 1
ATOM 651 O O . ARG A 1 85 ? 3.398 0.986 11.788 1.00 97.94 8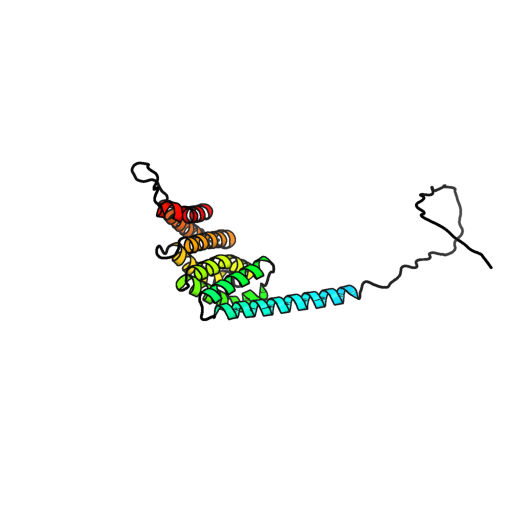5 ARG A O 1
ATOM 658 N N . SER A 1 86 ? 3.496 3.223 11.953 1.00 97.06 86 SER A N 1
ATOM 659 C CA . SER A 1 86 ? 4.239 3.245 13.215 1.00 97.06 86 SER A CA 1
ATOM 660 C C . SER A 1 86 ? 3.452 2.622 14.373 1.00 97.06 86 SER A C 1
ATOM 662 O O . SER A 1 86 ? 4.046 1.932 15.205 1.00 97.06 86 SER A O 1
ATOM 664 N N . ALA A 1 87 ? 2.139 2.847 14.448 1.00 95.88 87 ALA A N 1
ATOM 665 C CA . ALA A 1 87 ? 1.287 2.214 15.453 1.00 95.88 87 ALA A CA 1
ATOM 666 C C . ALA A 1 87 ? 1.238 0.691 15.247 1.00 95.88 87 ALA A C 1
ATOM 668 O O . ALA A 1 87 ? 1.530 -0.065 16.176 1.00 95.88 87 ALA A O 1
ATOM 669 N N . LEU A 1 88 ? 0.997 0.254 14.007 1.00 96.12 88 LEU A N 1
ATOM 670 C CA . LEU A 1 88 ? 0.866 -1.163 13.654 1.00 96.12 88 LEU A CA 1
ATOM 671 C C . LEU A 1 88 ? 2.170 -1.954 13.851 1.00 96.12 88 LEU A C 1
ATOM 673 O O . LEU A 1 88 ? 2.149 -3.117 14.229 1.00 96.12 88 LEU A O 1
ATOM 677 N N . GLN A 1 89 ? 3.337 -1.330 13.694 1.00 95.38 89 GLN A N 1
ATOM 678 C CA . GLN A 1 89 ? 4.618 -1.991 13.991 1.00 95.38 89 GLN A CA 1
ATOM 679 C C . GLN A 1 89 ? 4.813 -2.347 15.474 1.00 95.38 89 GLN A C 1
ATOM 681 O O . GLN A 1 89 ? 5.681 -3.153 15.797 1.00 95.38 89 GLN A O 1
ATOM 686 N N . ARG A 1 90 ? 4.068 -1.715 16.388 1.00 91.31 90 ARG A N 1
ATOM 687 C CA . ARG A 1 90 ? 4.260 -1.855 17.842 1.00 91.31 90 ARG A CA 1
ATOM 688 C C . ARG A 1 90 ? 3.147 -2.640 18.520 1.00 91.31 90 ARG A C 1
ATOM 690 O O . ARG A 1 90 ? 3.352 -3.107 19.642 1.00 91.31 90 ARG A O 1
ATOM 697 N N . ARG A 1 91 ? 1.965 -2.696 17.910 1.00 91.38 91 ARG A N 1
ATOM 698 C CA . ARG A 1 91 ? 0.737 -3.250 18.486 1.00 91.38 91 ARG A CA 1
ATOM 699 C C . ARG A 1 91 ? -0.090 -3.906 17.388 1.00 91.38 91 ARG A C 1
ATOM 701 O O . ARG A 1 91 ? -0.103 -3.427 16.256 1.00 91.38 91 ARG A O 1
ATOM 708 N N . ASN A 1 92 ? -0.756 -4.997 17.742 1.00 90.81 92 ASN A N 1
ATOM 709 C CA . ASN A 1 92 ? -1.716 -5.658 16.873 1.00 90.81 92 ASN A CA 1
ATOM 710 C C . ASN A 1 92 ? -3.111 -5.069 17.140 1.00 90.81 92 ASN A C 1
ATOM 712 O O . ASN A 1 92 ? -3.489 -4.918 18.300 1.00 90.81 92 ASN A O 1
ATOM 716 N N . LEU A 1 93 ? -3.830 -4.706 16.074 1.00 94.56 93 LEU A N 1
ATOM 717 C CA . LEU A 1 93 ? -5.164 -4.095 16.128 1.00 94.56 93 LEU A CA 1
ATOM 718 C C . LEU A 1 93 ? -6.157 -4.830 15.214 1.00 94.56 93 LEU A C 1
ATOM 720 O O . LEU A 1 93 ? -6.954 -4.197 14.521 1.00 94.56 93 LEU A O 1
ATOM 724 N N . THR A 1 94 ? -6.086 -6.164 15.166 1.00 94.31 94 THR A N 1
ATOM 725 C CA . THR A 1 94 ? -6.815 -6.978 14.179 1.00 94.31 94 THR A CA 1
ATOM 726 C C . THR A 1 94 ? -8.315 -6.693 14.132 1.00 94.31 94 THR A C 1
ATOM 728 O O . THR A 1 94 ? -8.839 -6.426 13.052 1.00 94.31 94 THR A O 1
ATOM 731 N N . THR A 1 95 ? -9.004 -6.649 15.276 1.00 94.44 95 THR A N 1
ATOM 732 C CA . THR A 1 95 ? -10.454 -6.384 15.320 1.00 94.44 95 THR A CA 1
ATOM 733 C C . THR A 1 95 ? -10.810 -5.025 14.713 1.00 94.44 95 THR A C 1
ATOM 735 O O . THR A 1 95 ? -11.703 -4.928 13.870 1.00 94.44 95 THR A O 1
ATOM 738 N N . LEU A 1 96 ? -10.083 -3.970 15.093 1.00 96.19 96 LEU A N 1
ATOM 739 C CA . LEU A 1 96 ? -10.291 -2.618 14.575 1.00 96.19 96 LEU A CA 1
ATOM 740 C C . LEU A 1 96 ? -10.059 -2.557 13.057 1.00 96.19 96 LEU A C 1
ATOM 742 O O . LEU A 1 96 ? -10.873 -2.000 12.319 1.00 96.19 96 LEU A O 1
ATOM 746 N N . LEU A 1 97 ? -8.949 -3.129 12.586 1.00 97.25 97 LEU A N 1
ATOM 747 C CA . LEU A 1 97 ? -8.562 -3.066 11.177 1.00 97.25 97 LEU A CA 1
ATOM 748 C C . LEU A 1 97 ? -9.461 -3.919 10.287 1.00 97.25 97 LEU A C 1
ATOM 750 O O . LEU A 1 97 ? -9.764 -3.488 9.177 1.00 97.25 97 LEU A O 1
ATOM 754 N N . SER A 1 98 ? -9.929 -5.072 10.769 1.00 96.56 98 SER A N 1
ATOM 755 C CA . SER A 1 98 ? -10.927 -5.882 10.066 1.00 96.56 98 SER A CA 1
ATOM 756 C C . SER A 1 98 ? -12.225 -5.088 9.859 1.00 96.56 98 SER A C 1
ATOM 758 O O . SER A 1 98 ? -12.711 -4.965 8.732 1.00 96.56 98 SER A O 1
ATOM 760 N N . ASN A 1 99 ? -12.701 -4.389 10.898 1.00 96.81 99 ASN A N 1
ATOM 761 C CA . ASN A 1 99 ? -13.875 -3.510 10.806 1.00 96.81 99 ASN A CA 1
ATOM 762 C C . ASN A 1 99 ? -13.678 -2.318 9.849 1.00 96.81 99 ASN A C 1
ATOM 764 O O . ASN A 1 99 ? -14.646 -1.815 9.279 1.00 96.81 99 ASN A O 1
ATOM 768 N N . GLN A 1 100 ? -12.436 -1.866 9.653 1.00 98.00 100 GLN A N 1
ATOM 769 C CA . GLN A 1 100 ? -12.083 -0.763 8.752 1.00 98.00 100 GLN A CA 1
ATOM 770 C C . GLN A 1 100 ? -11.496 -1.220 7.408 1.00 98.00 100 GLN A C 1
ATOM 772 O O . GLN A 1 100 ? -11.063 -0.380 6.615 1.00 98.00 100 GLN A O 1
ATOM 777 N N . ARG A 1 101 ? -11.488 -2.527 7.111 1.00 98.00 101 ARG A N 1
ATOM 778 C CA . ARG A 1 101 ? -10.795 -3.122 5.953 1.00 98.00 101 ARG A CA 1
ATOM 779 C C . ARG A 1 101 ? -11.114 -2.409 4.639 1.00 98.00 101 ARG A C 1
ATOM 781 O O . ARG A 1 101 ? -10.198 -2.029 3.914 1.00 98.00 101 ARG A O 1
ATOM 788 N N . ALA A 1 102 ? -12.401 -2.211 4.343 1.00 98.25 102 ALA A N 1
ATOM 789 C CA . ALA A 1 102 ? -12.854 -1.570 3.105 1.00 98.25 102 ALA A CA 1
ATOM 790 C C . ALA A 1 102 ? -12.397 -0.103 3.011 1.00 98.25 102 ALA A C 1
ATOM 792 O O . ALA A 1 102 ? -11.892 0.334 1.979 1.00 98.25 102 ALA A O 1
ATOM 793 N N . THR A 1 103 ? -12.524 0.648 4.108 1.00 98.56 103 THR A N 1
ATOM 794 C CA . THR A 1 103 ? -12.076 2.044 4.215 1.00 98.56 103 THR A CA 1
ATOM 795 C C . THR A 1 103 ? -10.569 2.156 3.978 1.00 98.56 103 THR A C 1
ATOM 797 O O . THR A 1 103 ? -10.104 3.007 3.217 1.00 98.56 103 THR A O 1
ATOM 800 N N . LEU A 1 104 ? -9.792 1.263 4.592 1.00 98.69 104 LEU A N 1
ATOM 801 C CA . LEU A 1 104 ? -8.337 1.214 4.464 1.00 98.69 104 LEU A CA 1
ATOM 802 C C . LEU A 1 104 ? -7.905 0.834 3.042 1.00 98.69 104 LEU A C 1
ATOM 804 O O . LEU A 1 104 ? -7.030 1.496 2.481 1.00 98.69 104 LEU A O 1
ATOM 808 N N . ALA A 1 105 ? -8.539 -0.175 2.437 1.00 98.75 105 ALA A N 1
ATOM 809 C CA . ALA A 1 105 ? -8.285 -0.577 1.053 1.00 98.75 105 ALA A CA 1
ATOM 810 C C . ALA A 1 105 ? -8.558 0.571 0.068 1.00 98.75 105 ALA A C 1
ATOM 812 O O . ALA A 1 105 ? -7.730 0.849 -0.807 1.00 98.75 105 ALA A O 1
ATOM 813 N N . ASP A 1 106 ? -9.668 1.293 0.244 1.00 98.75 106 ASP A N 1
ATOM 814 C CA . ASP A 1 106 ? -10.022 2.455 -0.573 1.00 98.75 106 ASP A CA 1
ATOM 815 C C . ASP A 1 106 ? -8.997 3.591 -0.426 1.00 98.75 106 ASP A C 1
ATOM 817 O O . ASP A 1 106 ? -8.516 4.129 -1.431 1.00 98.75 106 ASP A O 1
ATOM 821 N N . HIS A 1 107 ? -8.584 3.920 0.803 1.00 98.75 107 HIS A N 1
ATOM 822 C CA . HIS A 1 107 ? -7.558 4.935 1.046 1.00 98.75 107 HIS A CA 1
ATOM 823 C C . HIS A 1 107 ? -6.213 4.571 0.418 1.00 98.75 107 HIS A C 1
ATOM 825 O O . HIS A 1 107 ? -5.626 5.403 -0.283 1.00 98.75 107 HIS A O 1
ATOM 831 N N . VAL A 1 108 ? -5.733 3.342 0.621 1.00 98.75 108 VAL A N 1
ATOM 832 C CA . VAL A 1 108 ? -4.469 2.865 0.040 1.00 98.75 108 VAL A CA 1
ATOM 833 C C . VAL A 1 108 ? -4.547 2.888 -1.487 1.00 98.75 108 VAL A C 1
ATOM 835 O O . VAL A 1 108 ? -3.676 3.456 -2.148 1.00 98.75 108 VAL A O 1
ATOM 838 N N . THR A 1 109 ? -5.630 2.371 -2.067 1.00 98.56 109 THR A N 1
ATOM 839 C CA . THR A 1 109 ? -5.839 2.336 -3.521 1.00 98.56 109 THR A CA 1
ATOM 840 C C . THR A 1 109 ? -5.877 3.739 -4.128 1.00 98.56 109 THR A C 1
ATOM 842 O O . THR A 1 109 ? -5.224 4.003 -5.145 1.00 98.56 109 THR A O 1
ATOM 845 N N . LYS A 1 110 ? -6.607 4.676 -3.512 1.00 98.25 110 LYS A N 1
ATOM 846 C CA . LYS A 1 110 ? -6.670 6.077 -3.960 1.00 98.25 110 LYS A CA 1
ATOM 847 C C . LYS A 1 110 ? -5.312 6.762 -3.858 1.00 98.25 110 LYS A C 1
ATOM 849 O O . LYS A 1 110 ? -4.922 7.446 -4.808 1.00 98.25 110 LYS A O 1
ATOM 854 N N . ALA A 1 111 ? -4.591 6.560 -2.759 1.00 98.25 111 ALA A N 1
ATOM 855 C CA . ALA A 1 111 ? -3.265 7.126 -2.546 1.00 98.25 111 ALA A CA 1
ATOM 856 C C . ALA A 1 111 ? -2.258 6.620 -3.588 1.00 98.25 111 ALA A C 1
ATOM 858 O O . ALA A 1 111 ? -1.578 7.427 -4.219 1.00 98.25 111 ALA A O 1
ATOM 859 N N . LEU A 1 112 ? -2.225 5.314 -3.857 1.00 98.12 112 LEU A N 1
ATOM 860 C CA . LEU A 1 112 ? -1.349 4.717 -4.870 1.00 98.12 112 LEU A CA 1
ATOM 861 C C . LEU A 1 112 ? -1.665 5.227 -6.282 1.00 98.12 112 LEU A C 1
ATOM 863 O O . LEU A 1 112 ? -0.764 5.594 -7.035 1.00 98.12 112 LEU A O 1
ATOM 867 N N . ARG A 1 113 ? -2.951 5.318 -6.642 1.00 96.25 113 ARG A N 1
ATOM 868 C CA . ARG A 1 113 ? -3.361 5.742 -7.991 1.00 96.25 113 ARG A CA 1
ATOM 869 C C . ARG A 1 113 ? -3.210 7.247 -8.210 1.00 96.25 113 ARG A C 1
ATOM 871 O O . ARG A 1 113 ? -2.762 7.675 -9.272 1.00 96.25 113 ARG A O 1
ATOM 878 N N . ARG A 1 114 ? -3.603 8.070 -7.235 1.00 94.38 114 ARG A N 1
ATOM 879 C CA . ARG A 1 114 ? -3.810 9.522 -7.418 1.00 94.38 114 ARG A CA 1
ATOM 880 C C . ARG A 1 114 ? -2.996 10.405 -6.472 1.00 94.38 114 ARG A C 1
ATOM 882 O O . ARG A 1 114 ? -2.967 11.618 -6.674 1.00 94.38 114 ARG A O 1
ATOM 889 N N . GLY A 1 115 ? -2.354 9.830 -5.459 1.00 94.06 115 GLY A N 1
ATOM 890 C CA . GLY A 1 115 ? -1.548 10.570 -4.494 1.00 94.06 115 GLY A CA 1
ATOM 891 C C . GLY A 1 115 ? -0.272 11.152 -5.099 1.00 94.06 115 GLY A C 1
ATOM 892 O O . GLY A 1 115 ? 0.141 10.798 -6.206 1.00 94.06 115 GLY A O 1
ATOM 893 N N . LYS A 1 116 ? 0.365 12.061 -4.358 1.00 94.19 116 LYS A N 1
ATOM 894 C CA . LYS A 1 116 ? 1.720 12.556 -4.677 1.00 94.19 116 LYS A CA 1
ATOM 895 C C . LYS A 1 116 ? 2.780 11.588 -4.161 1.00 94.19 116 LYS A C 1
ATOM 897 O O . LYS A 1 116 ? 2.478 10.757 -3.317 1.00 94.19 116 LYS A O 1
ATOM 902 N N . ASP A 1 117 ? 4.024 11.732 -4.606 1.00 92.38 117 ASP A N 1
ATOM 903 C CA . ASP A 1 117 ? 5.108 10.776 -4.323 1.00 92.38 117 ASP A CA 1
ATOM 904 C C . ASP A 1 117 ? 5.238 10.388 -2.844 1.00 92.38 117 ASP A C 1
ATOM 906 O O . ASP A 1 117 ? 5.290 9.205 -2.523 1.00 92.38 117 ASP A O 1
ATOM 910 N N . GLY A 1 118 ? 5.210 11.365 -1.929 1.00 94.81 118 GLY A N 1
ATOM 911 C CA . GLY A 1 118 ? 5.284 11.088 -0.491 1.00 94.81 118 GLY A CA 1
ATOM 912 C C . GLY A 1 118 ? 4.108 10.267 0.046 1.00 94.81 118 GLY A C 1
ATOM 913 O O . GLY A 1 118 ? 4.294 9.390 0.883 1.00 94.81 118 GLY A O 1
ATOM 914 N N . GLU A 1 119 ? 2.911 10.528 -0.469 1.00 96.44 119 GLU A N 1
ATOM 915 C CA . GLU A 1 119 ? 1.681 9.822 -0.110 1.00 96.44 119 GLU A CA 1
ATOM 916 C C . GLU A 1 119 ? 1.643 8.418 -0.724 1.00 96.44 119 GLU A C 1
ATOM 918 O O . GLU A 1 119 ? 1.364 7.460 -0.010 1.00 96.44 119 GLU A O 1
ATOM 923 N N . ARG A 1 120 ? 1.995 8.284 -2.012 1.00 97.38 120 ARG A N 1
ATOM 924 C CA . ARG A 1 120 ? 2.116 6.995 -2.713 1.00 97.38 120 ARG A CA 1
ATOM 925 C C . ARG A 1 120 ? 3.083 6.072 -1.983 1.00 97.38 120 ARG A C 1
ATOM 927 O O . ARG A 1 120 ? 2.738 4.931 -1.698 1.00 97.38 120 ARG A O 1
ATOM 934 N N . ARG A 1 121 ? 4.268 6.585 -1.635 1.00 97.88 121 ARG A N 1
ATOM 935 C CA . ARG A 1 121 ? 5.289 5.830 -0.901 1.00 97.88 121 ARG A CA 1
ATOM 936 C C . ARG A 1 121 ? 4.777 5.390 0.470 1.00 97.88 121 ARG A C 1
ATOM 938 O O . ARG A 1 121 ? 4.896 4.223 0.808 1.00 97.88 121 ARG A O 1
ATOM 945 N N . ALA A 1 122 ? 4.171 6.294 1.243 1.00 98.44 122 ALA A N 1
ATOM 946 C CA . ALA A 1 122 ? 3.649 5.958 2.569 1.00 98.44 122 ALA A CA 1
ATOM 947 C C . ALA A 1 122 ? 2.515 4.914 2.513 1.00 98.44 122 ALA A C 1
ATOM 949 O O . ALA A 1 122 ? 2.486 4.004 3.340 1.00 98.44 122 ALA A O 1
ATOM 950 N N . ALA A 1 123 ? 1.624 5.015 1.521 1.00 98.62 123 ALA A N 1
ATOM 951 C CA . ALA A 1 123 ? 0.542 4.057 1.297 1.00 98.62 123 ALA A CA 1
ATOM 952 C C . ALA A 1 123 ? 1.055 2.681 0.844 1.00 98.62 123 ALA A C 1
ATOM 954 O O . ALA A 1 123 ? 0.568 1.664 1.330 1.00 98.62 123 ALA A O 1
ATOM 955 N N . ALA A 1 124 ? 2.061 2.635 -0.037 1.00 98.62 124 ALA A N 1
ATOM 956 C CA . ALA A 1 124 ? 2.712 1.381 -0.413 1.00 98.62 124 ALA A CA 1
ATOM 957 C C . ALA A 1 124 ? 3.315 0.702 0.823 1.00 98.62 124 ALA A C 1
ATOM 959 O O . ALA A 1 124 ? 2.978 -0.435 1.136 1.00 98.62 124 ALA A O 1
ATOM 960 N N . ALA A 1 125 ? 4.102 1.454 1.591 1.00 98.38 125 ALA A N 1
ATOM 961 C CA . ALA A 1 125 ? 4.887 0.941 2.705 1.00 98.38 125 ALA A CA 1
ATOM 962 C C . ALA A 1 125 ? 4.069 0.331 3.857 1.00 98.38 125 ALA A C 1
ATOM 964 O O . ALA A 1 125 ? 4.585 -0.474 4.639 1.00 98.38 125 ALA A O 1
ATOM 965 N N . ILE A 1 126 ? 2.814 0.760 4.022 1.00 98.50 126 ILE A N 1
ATOM 966 C CA . ILE A 1 126 ? 1.906 0.218 5.038 1.00 98.50 126 ILE A CA 1
ATOM 967 C C . ILE A 1 126 ? 1.071 -0.959 4.518 1.00 98.50 126 ILE A C 1
ATOM 969 O O . ILE A 1 126 ? 0.586 -1.752 5.323 1.00 98.50 126 ILE A O 1
ATOM 973 N N . ALA A 1 127 ? 0.922 -1.116 3.199 1.00 98.44 127 ALA A N 1
ATOM 974 C CA . ALA A 1 127 ? 0.003 -2.092 2.624 1.00 98.44 127 ALA A CA 1
ATOM 975 C C . ALA A 1 127 ? 0.232 -3.541 3.109 1.00 98.44 127 ALA A C 1
ATOM 977 O O . ALA A 1 127 ? -0.759 -4.176 3.472 1.00 98.44 127 ALA A O 1
ATOM 978 N N . PRO A 1 128 ? 1.478 -4.053 3.218 1.00 97.75 128 PRO A N 1
ATOM 979 C CA . PRO A 1 128 ? 1.717 -5.398 3.747 1.00 97.75 128 PRO A CA 1
ATOM 980 C C . PRO A 1 128 ? 1.383 -5.540 5.235 1.00 97.75 128 PRO A C 1
ATOM 982 O O . PRO A 1 128 ? 0.895 -6.577 5.667 1.00 97.75 128 PRO A O 1
ATOM 985 N N . LEU A 1 129 ? 1.614 -4.487 6.024 1.00 97.25 129 LEU A N 1
ATOM 986 C CA . LEU A 1 129 ? 1.303 -4.462 7.457 1.00 97.25 129 LEU A CA 1
ATOM 987 C C . LEU A 1 129 ? -0.206 -4.495 7.707 1.00 97.25 129 LEU A C 1
ATOM 989 O O . LEU A 1 129 ? -0.654 -5.170 8.629 1.00 97.25 129 LEU A O 1
ATOM 993 N N . LEU A 1 130 ? -0.979 -3.790 6.877 1.00 98.00 130 LEU A N 1
ATOM 994 C CA . LEU A 1 130 ? -2.438 -3.850 6.915 1.00 98.00 130 LEU A CA 1
ATOM 995 C C . LEU A 1 130 ? -2.942 -5.241 6.544 1.00 98.00 130 LEU A C 1
ATOM 997 O O . LEU A 1 130 ? -3.729 -5.796 7.298 1.00 98.00 130 LEU A O 1
ATOM 1001 N N . ALA A 1 131 ? -2.446 -5.823 5.449 1.00 96.88 131 ALA A N 1
ATOM 1002 C CA . ALA A 1 131 ? -2.815 -7.181 5.054 1.00 96.88 131 ALA A CA 1
ATOM 1003 C C . ALA A 1 131 ? -2.508 -8.200 6.168 1.00 96.88 131 ALA A C 1
ATOM 1005 O O . ALA A 1 131 ? -3.342 -9.033 6.489 1.00 96.88 131 ALA A O 1
ATOM 1006 N N . LEU A 1 132 ? -1.353 -8.089 6.829 1.00 95.44 132 LEU A N 1
ATOM 1007 C CA . LEU A 1 132 ? -1.002 -8.986 7.932 1.00 95.44 132 LEU A CA 1
ATOM 1008 C C . LEU A 1 132 ? -1.934 -8.839 9.143 1.00 95.44 132 LEU A C 1
ATOM 1010 O O . LEU A 1 132 ? -2.255 -9.828 9.793 1.00 95.44 132 LEU A O 1
ATOM 1014 N N . GLN A 1 133 ? -2.333 -7.612 9.488 1.00 95.94 133 GLN A N 1
ATOM 1015 C CA . GLN A 1 133 ? -3.125 -7.384 10.697 1.00 95.94 133 GLN A CA 1
ATOM 1016 C C . GLN A 1 133 ? -4.634 -7.477 10.493 1.00 95.94 133 GLN A C 1
ATOM 1018 O O . GLN A 1 133 ? -5.318 -7.775 11.464 1.00 95.94 133 GLN A O 1
ATOM 1023 N N . ILE A 1 134 ? -5.160 -7.247 9.287 1.00 96.12 134 ILE A N 1
ATOM 1024 C CA . ILE A 1 134 ? -6.586 -7.458 8.978 1.00 96.12 134 ILE A CA 1
ATOM 1025 C C . ILE A 1 134 ? -6.980 -8.919 9.250 1.00 96.12 134 ILE A C 1
ATOM 1027 O O . ILE A 1 134 ? -8.059 -9.161 9.784 1.00 96.12 134 ILE A O 1
ATOM 1031 N N . GLY A 1 135 ? -6.075 -9.861 8.973 1.00 86.50 135 GLY A N 1
ATOM 1032 C CA . GLY A 1 135 ? -6.266 -11.280 9.261 1.00 86.50 135 GLY A CA 1
ATOM 1033 C C . GLY A 1 135 ? -7.153 -11.998 8.241 1.00 86.50 135 GLY A C 1
ATOM 1034 O O . GLY A 1 135 ? -7.764 -11.391 7.361 1.00 86.50 135 GLY A O 1
ATOM 1035 N N . ASP A 1 136 ? -7.207 -13.320 8.369 1.00 84.44 136 ASP A N 1
ATOM 1036 C CA . ASP A 1 136 ? -7.693 -14.238 7.330 1.00 84.44 136 ASP A CA 1
ATOM 1037 C C . ASP A 1 136 ? -9.110 -13.929 6.815 1.00 84.44 136 ASP A C 1
ATOM 1039 O O . ASP A 1 136 ? -9.388 -14.137 5.640 1.00 84.44 136 ASP A O 1
ATOM 1043 N N . GLU A 1 137 ? -9.993 -13.368 7.650 1.00 85.38 137 GLU A N 1
ATOM 1044 C CA . GLU A 1 137 ? -11.379 -13.052 7.268 1.00 85.38 137 GLU A CA 1
ATOM 1045 C C . GLU A 1 137 ? -11.524 -11.896 6.262 1.00 85.38 137 GLU A C 1
ATOM 1047 O O . GLU A 1 137 ? -12.598 -11.725 5.686 1.00 85.38 137 GLU A O 1
ATOM 1052 N N . GLY A 1 138 ? -10.487 -11.079 6.054 1.00 93.19 138 GLY A N 1
ATOM 1053 C CA . GLY A 1 138 ? -10.568 -9.920 5.155 1.00 93.19 138 GLY A CA 1
ATOM 1054 C C . GLY A 1 138 ? -9.303 -9.611 4.363 1.00 93.19 138 GLY A C 1
ATOM 1055 O O . GLY A 1 138 ? -9.299 -8.683 3.545 1.00 93.19 138 GLY A O 1
ATOM 1056 N N . THR A 1 139 ? -8.214 -10.339 4.603 1.00 96.06 139 THR A N 1
ATOM 1057 C CA . THR A 1 139 ? -6.941 -10.106 3.919 1.00 96.06 139 THR A CA 1
ATOM 1058 C C . THR A 1 139 ? -7.049 -10.344 2.419 1.00 96.06 139 THR A C 1
ATOM 1060 O O . THR A 1 139 ? -6.518 -9.540 1.652 1.00 96.06 139 THR A O 1
ATOM 1063 N N . GLU A 1 140 ? -7.773 -11.375 1.982 1.00 95.44 140 GLU A N 1
ATOM 1064 C CA . GLU A 1 140 ? -7.931 -11.676 0.556 1.00 95.44 140 GLU A CA 1
ATOM 1065 C C . GLU A 1 140 ? -8.630 -10.519 -0.181 1.00 95.44 140 GLU A C 1
ATOM 1067 O O . GLU A 1 140 ? -8.113 -10.010 -1.178 1.00 95.44 140 GLU A O 1
ATOM 1072 N N . GLU A 1 141 ? -9.746 -10.008 0.354 1.00 97.12 141 GLU A N 1
ATOM 1073 C CA . GLU A 1 141 ? -10.458 -8.838 -0.180 1.00 97.12 141 GLU A CA 1
ATOM 1074 C C . GLU A 1 141 ? -9.578 -7.599 -0.220 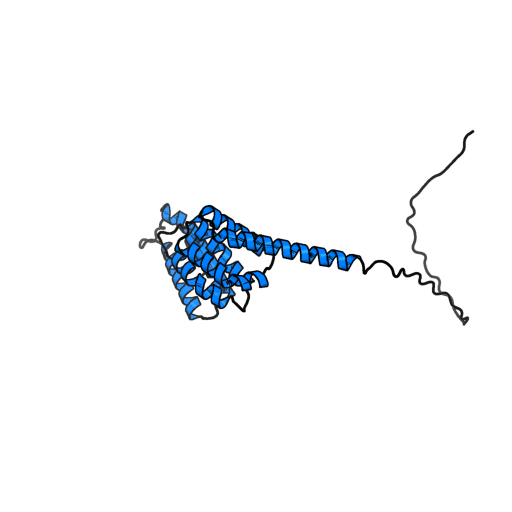1.00 97.12 141 GLU A C 1
ATOM 1076 O O . GLU A 1 141 ? -9.545 -6.884 -1.223 1.00 97.12 141 GLU A O 1
ATOM 1081 N N . TYR A 1 142 ? -8.862 -7.338 0.871 1.00 98.25 142 TYR A N 1
ATOM 1082 C CA . TYR A 1 142 ? -7.960 -6.200 0.956 1.00 98.25 142 TYR A CA 1
ATOM 1083 C C . TYR A 1 142 ? -6.864 -6.271 -0.120 1.00 98.25 142 TYR A C 1
ATOM 1085 O O . TYR A 1 142 ? -6.643 -5.299 -0.849 1.00 98.25 142 TYR A O 1
ATOM 1093 N N . VAL A 1 143 ? -6.203 -7.423 -0.268 1.00 97.12 143 VAL A N 1
ATOM 1094 C CA . VAL A 1 143 ? -5.140 -7.621 -1.263 1.00 97.12 143 VAL A CA 1
ATOM 1095 C C . VAL A 1 143 ? -5.694 -7.521 -2.680 1.00 97.12 143 VAL A C 1
ATOM 1097 O O . VAL A 1 143 ? -5.084 -6.855 -3.517 1.00 97.12 143 VAL A O 1
ATOM 1100 N N . ARG A 1 144 ? -6.869 -8.098 -2.949 1.00 96.44 144 ARG A N 1
ATOM 1101 C CA . ARG A 1 144 ? -7.541 -8.040 -4.256 1.00 96.44 144 ARG A CA 1
ATOM 1102 C C . ARG A 1 144 ? -7.809 -6.605 -4.715 1.00 96.44 144 ARG A C 1
ATOM 1104 O O . ARG A 1 144 ? -7.659 -6.293 -5.895 1.00 96.44 144 ARG A O 1
ATOM 1111 N N . GLU A 1 145 ? -8.169 -5.716 -3.792 1.00 97.88 145 GLU A N 1
ATOM 1112 C CA . GLU A 1 145 ? -8.400 -4.295 -4.078 1.00 97.88 145 GLU A CA 1
ATOM 1113 C C . GLU A 1 145 ? -7.086 -3.506 -4.256 1.00 97.88 145 GLU A C 1
ATOM 1115 O O . GLU A 1 145 ? -6.963 -2.678 -5.169 1.00 97.88 145 GLU A O 1
ATOM 1120 N N . VAL A 1 146 ? -6.085 -3.776 -3.412 1.00 98.38 146 VAL A N 1
ATOM 1121 C CA . VAL A 1 146 ? -4.847 -2.982 -3.320 1.00 98.38 146 VAL A CA 1
ATOM 1122 C C . VAL A 1 146 ? -3.771 -3.412 -4.325 1.00 98.38 146 VAL A C 1
ATOM 1124 O O . VAL A 1 146 ? -3.099 -2.551 -4.908 1.00 98.38 146 VAL A O 1
ATOM 1127 N N . ARG A 1 147 ? -3.606 -4.717 -4.579 1.00 97.31 147 ARG A N 1
ATOM 1128 C CA . ARG A 1 147 ? -2.561 -5.282 -5.459 1.00 97.31 147 ARG A CA 1
ATOM 1129 C C . ARG A 1 147 ? -2.545 -4.632 -6.849 1.00 97.31 147 ARG A C 1
ATOM 1131 O O . ARG A 1 147 ? -1.470 -4.188 -7.261 1.00 97.31 147 ARG A O 1
ATOM 1138 N N . PRO A 1 148 ? -3.679 -4.446 -7.557 1.00 97.69 148 PRO A N 1
ATOM 1139 C CA . PRO A 1 148 ? -3.659 -3.814 -8.877 1.00 97.69 148 PRO A CA 1
ATOM 1140 C C . PRO A 1 148 ? -3.149 -2.366 -8.852 1.00 97.69 148 PRO A C 1
ATOM 1142 O O . PRO A 1 148 ? -2.588 -1.883 -9.837 1.00 97.69 148 PRO A O 1
ATOM 1145 N N . ALA A 1 149 ? -3.351 -1.641 -7.746 1.00 98.12 149 ALA A N 1
ATOM 1146 C CA . ALA A 1 149 ? -2.849 -0.277 -7.595 1.00 98.12 149 ALA A CA 1
ATOM 1147 C C . ALA A 1 149 ? -1.337 -0.248 -7.335 1.00 98.12 149 ALA A C 1
ATOM 1149 O O . ALA A 1 149 ? -0.651 0.609 -7.891 1.00 98.12 149 ALA A O 1
ATOM 1150 N N . LEU A 1 150 ? -0.820 -1.199 -6.552 1.00 97.88 150 LEU A N 1
ATOM 1151 C CA . LEU A 1 150 ? 0.618 -1.372 -6.345 1.00 97.88 150 LEU A CA 1
ATOM 1152 C C . LEU A 1 150 ? 1.335 -1.733 -7.651 1.00 97.88 150 LEU A C 1
ATOM 1154 O O . LEU A 1 150 ? 2.335 -1.101 -7.983 1.00 97.88 150 LEU A O 1
ATOM 1158 N N . VAL A 1 151 ? 0.805 -2.692 -8.420 1.00 97.38 151 VAL A N 1
ATOM 1159 C CA . VAL A 1 151 ? 1.380 -3.108 -9.716 1.00 97.38 151 VAL A CA 1
ATOM 1160 C C . VAL A 1 151 ? 1.416 -1.932 -10.692 1.00 97.38 151 VAL A C 1
ATOM 1162 O O . VAL A 1 151 ? 2.446 -1.656 -11.314 1.00 97.38 151 VAL A O 1
ATOM 1165 N N . ALA A 1 152 ? 0.313 -1.184 -10.787 1.00 96.81 152 ALA A N 1
ATOM 1166 C CA . ALA A 1 152 ? 0.252 0.005 -11.629 1.00 96.81 152 ALA A CA 1
ATOM 1167 C C . ALA A 1 152 ? 1.281 1.065 -11.199 1.00 96.81 152 ALA A C 1
ATOM 1169 O O . ALA A 1 152 ? 1.964 1.631 -12.046 1.00 96.81 152 ALA A O 1
ATOM 1170 N N . ALA A 1 153 ? 1.432 1.312 -9.894 1.00 96.12 153 ALA A N 1
ATOM 1171 C CA . ALA A 1 153 ? 2.389 2.289 -9.384 1.00 96.12 153 ALA A CA 1
ATOM 1172 C C . ALA A 1 153 ? 3.853 1.846 -9.564 1.00 96.12 153 ALA A C 1
ATOM 1174 O O . ALA A 1 153 ? 4.689 2.675 -9.910 1.00 96.12 153 ALA A O 1
ATOM 1175 N N . ALA A 1 154 ? 4.173 0.559 -9.393 1.00 96.06 154 ALA A N 1
ATOM 1176 C CA . ALA A 1 154 ? 5.520 0.013 -9.596 1.00 96.06 154 ALA A CA 1
ATOM 1177 C C . ALA A 1 154 ? 5.990 0.129 -11.062 1.00 96.06 154 ALA A C 1
ATOM 1179 O O . ALA A 1 154 ? 7.158 0.433 -11.349 1.00 96.06 154 ALA A O 1
ATOM 1180 N N . THR A 1 155 ? 5.065 -0.076 -12.001 1.00 95.25 155 THR A N 1
ATOM 1181 C CA . THR A 1 155 ? 5.335 -0.076 -13.448 1.00 95.25 155 THR A CA 1
ATOM 1182 C C . THR A 1 155 ? 5.184 1.300 -14.110 1.00 95.25 155 THR A C 1
ATOM 1184 O O . THR A 1 155 ? 5.679 1.498 -15.224 1.00 95.25 155 THR A O 1
ATOM 1187 N N . ASP A 1 156 ? 4.583 2.279 -13.426 1.00 93.94 156 ASP A N 1
ATOM 1188 C CA . ASP A 1 156 ? 4.433 3.659 -13.897 1.00 93.94 156 ASP A CA 1
ATOM 1189 C C . ASP A 1 156 ? 5.786 4.385 -13.964 1.00 93.94 156 ASP A C 1
ATOM 1191 O O . ASP A 1 156 ? 6.304 4.891 -12.973 1.00 93.94 156 ASP A O 1
ATOM 1195 N N . LYS A 1 157 ? 6.352 4.495 -15.170 1.00 90.88 157 LYS A N 1
ATOM 1196 C CA . LYS A 1 157 ? 7.623 5.200 -15.413 1.00 90.88 157 LYS A CA 1
ATOM 1197 C C . LYS A 1 157 ? 7.560 6.710 -15.138 1.00 90.88 157 LYS A C 1
ATOM 1199 O O . LYS A 1 157 ? 8.614 7.338 -15.116 1.00 90.88 157 LYS A O 1
ATOM 1204 N N . SER A 1 158 ? 6.367 7.291 -14.972 1.00 90.19 158 SER A N 1
ATOM 1205 C CA . SER A 1 158 ? 6.193 8.700 -14.598 1.00 90.19 158 SER A CA 1
ATOM 1206 C C . SER A 1 158 ? 6.184 8.929 -13.083 1.00 90.19 158 SER A C 1
ATOM 1208 O O . SER A 1 158 ? 6.363 10.064 -12.641 1.00 90.19 158 SER A O 1
ATOM 1210 N N . ALA A 1 159 ? 6.012 7.870 -12.285 1.00 90.56 159 ALA A N 1
ATOM 1211 C CA . ALA A 1 159 ? 6.123 7.931 -10.834 1.00 90.56 159 ALA A CA 1
ATOM 1212 C C . ALA A 1 159 ? 7.590 8.049 -10.392 1.00 90.56 159 ALA A C 1
ATOM 1214 O O . ALA A 1 159 ? 8.507 7.590 -11.080 1.00 90.56 159 ALA A O 1
ATOM 1215 N N . SER A 1 160 ? 7.815 8.630 -9.211 1.00 92.38 160 SER A N 1
ATOM 1216 C CA . SER A 1 160 ? 9.161 8.712 -8.645 1.00 92.38 160 SER A CA 1
ATOM 1217 C C . SER A 1 160 ? 9.762 7.326 -8.410 1.00 92.38 160 SER A C 1
ATOM 1219 O O . SER A 1 160 ? 9.065 6.369 -8.066 1.00 92.38 160 SER A O 1
ATOM 1221 N N . ILE A 1 161 ? 11.085 7.228 -8.560 1.00 93.06 161 ILE A N 1
ATOM 1222 C CA . ILE A 1 161 ? 11.823 5.978 -8.344 1.00 93.06 161 ILE A CA 1
ATOM 1223 C C . ILE A 1 161 ? 11.555 5.443 -6.935 1.00 93.06 161 ILE A C 1
ATOM 1225 O O . ILE A 1 161 ? 11.244 4.273 -6.784 1.00 93.06 161 ILE A O 1
ATOM 1229 N N . GLU A 1 162 ? 11.570 6.307 -5.921 1.00 93.75 162 GLU A N 1
ATOM 1230 C CA . GLU A 1 162 ? 11.318 5.930 -4.527 1.00 93.75 162 GLU A CA 1
ATOM 1231 C C . GLU A 1 162 ? 9.935 5.298 -4.317 1.00 93.75 162 GLU A C 1
ATOM 1233 O O . GLU A 1 162 ? 9.815 4.300 -3.610 1.00 93.75 162 GLU A O 1
ATOM 1238 N N . ALA A 1 163 ? 8.884 5.864 -4.924 1.00 94.38 163 ALA A N 1
ATOM 1239 C CA . ALA A 1 163 ? 7.538 5.308 -4.813 1.00 94.38 163 ALA A CA 1
ATOM 1240 C C . ALA A 1 163 ? 7.450 3.947 -5.514 1.00 94.38 163 ALA A C 1
ATOM 1242 O O . ALA A 1 163 ? 6.850 3.018 -4.976 1.00 94.38 163 ALA A O 1
ATOM 1243 N N . ARG A 1 164 ? 8.088 3.812 -6.682 1.00 96.44 164 ARG A N 1
ATOM 1244 C CA . ARG A 1 164 ? 8.151 2.549 -7.429 1.00 96.44 164 ARG A CA 1
ATOM 1245 C C . ARG A 1 164 ? 8.906 1.470 -6.654 1.00 96.44 164 ARG A C 1
ATOM 1247 O O . ARG A 1 164 ? 8.428 0.341 -6.596 1.00 96.44 164 ARG A O 1
ATOM 1254 N N . THR A 1 165 ? 10.036 1.822 -6.040 1.00 96.12 165 THR A N 1
ATOM 1255 C CA . THR A 1 165 ? 10.844 0.925 -5.203 1.00 96.12 165 THR A CA 1
ATOM 1256 C C . THR A 1 165 ? 10.013 0.391 -4.046 1.00 96.12 165 THR A C 1
ATOM 1258 O O . THR A 1 165 ? 9.913 -0.820 -3.878 1.00 96.12 165 THR A O 1
ATOM 1261 N N . GLU A 1 166 ? 9.340 1.274 -3.304 1.00 97.69 166 GLU A N 1
ATOM 1262 C CA . GLU A 1 166 ? 8.503 0.863 -2.172 1.00 97.69 166 GLU A CA 1
ATOM 1263 C C . GLU A 1 166 ? 7.320 -0.014 -2.615 1.00 97.69 166 GLU A C 1
ATOM 1265 O O . GLU A 1 166 ? 6.971 -0.973 -1.927 1.00 97.69 166 GLU A O 1
ATOM 1270 N N . CYS A 1 167 ? 6.719 0.266 -3.781 1.00 97.88 167 CYS A N 1
ATOM 1271 C CA . CYS A 1 167 ? 5.669 -0.587 -4.346 1.00 97.88 167 CYS A CA 1
ATOM 1272 C C . CYS A 1 167 ? 6.194 -1.986 -4.686 1.00 97.88 167 CYS A C 1
ATOM 1274 O O . CYS A 1 167 ? 5.507 -2.960 -4.392 1.00 97.88 167 CYS A O 1
ATOM 1276 N N . CYS A 1 168 ? 7.401 -2.096 -5.257 1.00 97.69 168 CYS A N 1
ATOM 1277 C CA . CYS A 1 168 ? 8.037 -3.388 -5.525 1.00 97.69 168 CYS A CA 1
ATOM 1278 C C . CYS A 1 168 ? 8.286 -4.151 -4.220 1.00 97.69 168 CYS A C 1
ATOM 1280 O O . CYS A 1 168 ? 7.818 -5.272 -4.069 1.00 97.69 168 CYS A O 1
ATOM 1282 N N . SER A 1 169 ? 8.921 -3.529 -3.225 1.00 97.38 169 SER A N 1
ATOM 1283 C CA . SER A 1 169 ? 9.155 -4.186 -1.932 1.00 97.38 169 SER A CA 1
ATOM 1284 C C . SER A 1 169 ? 7.851 -4.635 -1.264 1.00 97.38 169 SER A C 1
ATOM 1286 O O . SER A 1 169 ? 7.772 -5.734 -0.724 1.00 97.38 169 SER A O 1
ATOM 1288 N N . SER A 1 170 ? 6.799 -3.819 -1.338 1.00 98.06 170 SER A N 1
ATOM 1289 C CA . SER A 1 170 ? 5.498 -4.149 -0.745 1.00 98.06 170 SER A CA 1
ATOM 1290 C C . SER A 1 170 ? 4.802 -5.302 -1.469 1.00 98.06 170 SER A C 1
ATOM 1292 O O . SER A 1 170 ? 4.256 -6.190 -0.816 1.00 98.06 170 SER A O 1
ATOM 1294 N N . LEU A 1 171 ? 4.847 -5.326 -2.805 1.00 97.25 171 LEU A N 1
ATOM 1295 C CA . LEU A 1 171 ? 4.334 -6.443 -3.602 1.00 97.25 171 LEU A CA 1
ATOM 1296 C C . LEU A 1 171 ? 5.093 -7.735 -3.320 1.00 97.25 171 LEU A C 1
ATOM 1298 O O . LEU A 1 171 ? 4.460 -8.778 -3.222 1.00 97.25 171 LEU A O 1
ATOM 1302 N N . ALA A 1 172 ? 6.416 -7.673 -3.157 1.00 96.50 172 ALA A N 1
ATOM 1303 C CA . ALA A 1 172 ? 7.231 -8.838 -2.834 1.00 96.50 172 ALA A CA 1
ATOM 1304 C C . ALA A 1 172 ? 6.818 -9.447 -1.490 1.00 96.50 172 ALA A C 1
ATOM 1306 O O . ALA A 1 172 ? 6.574 -10.646 -1.411 1.00 96.50 172 ALA A O 1
ATOM 1307 N N . VAL A 1 173 ? 6.643 -8.617 -0.455 1.00 96.56 173 VAL A N 1
ATOM 1308 C CA . VAL A 1 173 ? 6.182 -9.078 0.865 1.00 96.56 173 VAL A CA 1
ATOM 1309 C C . VAL A 1 173 ? 4.778 -9.682 0.788 1.00 96.56 173 VAL A C 1
ATOM 1311 O O . VAL A 1 173 ? 4.547 -10.745 1.356 1.00 96.56 173 VAL A O 1
ATOM 1314 N N . LEU A 1 174 ? 3.845 -9.037 0.080 1.00 96.00 174 LEU A N 1
ATOM 1315 C CA . LEU A 1 174 ? 2.487 -9.565 -0.099 1.00 96.00 174 LEU A CA 1
ATOM 1316 C C . LEU A 1 174 ? 2.486 -10.891 -0.871 1.00 96.00 174 LEU A C 1
ATOM 1318 O O . LEU A 1 174 ? 1.772 -11.808 -0.491 1.00 96.00 174 LEU A O 1
ATOM 1322 N N . CYS A 1 175 ? 3.288 -10.997 -1.932 1.00 95.06 175 CYS A N 1
ATOM 1323 C CA . CYS A 1 175 ? 3.432 -12.217 -2.721 1.00 95.06 175 CYS A CA 1
ATOM 1324 C C . CYS A 1 175 ? 4.009 -13.355 -1.869 1.00 95.06 175 CYS A C 1
ATOM 1326 O O . CYS A 1 175 ? 3.436 -14.433 -1.810 1.00 95.06 175 CYS A O 1
ATOM 1328 N N . TYR A 1 176 ? 5.090 -13.085 -1.135 1.00 94.44 176 TYR A N 1
ATOM 1329 C CA . TYR A 1 176 ? 5.754 -14.075 -0.290 1.00 94.44 176 TYR A CA 1
ATOM 1330 C C . TYR A 1 176 ? 4.874 -14.589 0.858 1.00 94.44 176 TYR A C 1
ATOM 1332 O O . TYR A 1 176 ? 4.941 -15.766 1.198 1.00 94.44 176 TYR A O 1
ATOM 1340 N N . LEU A 1 177 ? 4.088 -13.710 1.489 1.00 92.38 177 LEU A N 1
ATOM 1341 C CA . LEU A 1 177 ? 3.304 -14.071 2.672 1.00 92.38 177 LEU A CA 1
ATOM 1342 C C . LEU A 1 177 ? 1.911 -14.619 2.355 1.00 92.38 177 LEU A C 1
ATOM 1344 O O . LEU A 1 177 ? 1.389 -15.370 3.172 1.00 92.38 177 LEU A O 1
ATOM 1348 N N . LEU A 1 178 ? 1.288 -14.185 1.254 1.00 93.06 178 LEU A N 1
ATOM 1349 C CA . LEU A 1 178 ? -0.158 -14.342 1.052 1.00 93.06 178 LEU A CA 1
ATOM 1350 C C . LEU A 1 178 ? -0.544 -14.949 -0.298 1.00 93.06 178 LEU A C 1
ATOM 1352 O O . LEU A 1 178 ? -1.719 -15.243 -0.487 1.00 93.06 178 LEU A O 1
ATOM 1356 N N . GLU A 1 179 ? 0.381 -15.072 -1.254 1.00 93.75 179 GLU A N 1
ATOM 1357 C CA . GLU A 1 179 ? 0.044 -15.596 -2.577 1.00 93.75 179 GLU A CA 1
ATOM 1358 C C . GLU A 1 179 ? 0.331 -17.094 -2.667 1.00 93.75 179 GLU A C 1
ATOM 1360 O O . GLU A 1 179 ? 1.456 -17.539 -2.442 1.00 93.75 179 GLU A O 1
ATOM 1365 N N . GLU A 1 180 ? -0.694 -17.863 -3.028 1.00 92.25 180 GLU A N 1
ATOM 1366 C CA . GLU A 1 180 ? -0.604 -19.315 -3.209 1.00 92.25 180 GLU A CA 1
ATOM 1367 C C . GLU A 1 180 ? -0.769 -19.725 -4.682 1.00 92.25 180 GLU A C 1
ATOM 1369 O O . GLU A 1 180 ? -0.364 -20.827 -5.065 1.00 92.25 180 GLU A O 1
ATOM 1374 N N . ASP A 1 181 ? -1.321 -18.849 -5.536 1.00 94.25 181 ASP A N 1
ATOM 1375 C CA . ASP A 1 181 ? -1.461 -19.130 -6.965 1.00 94.25 181 ASP A CA 1
ATOM 1376 C C . ASP A 1 181 ? -0.124 -18.931 -7.688 1.00 94.25 181 ASP A C 1
ATOM 1378 O O . ASP A 1 181 ? 0.372 -17.819 -7.881 1.00 94.25 181 ASP A O 1
ATOM 1382 N N . LEU A 1 182 ? 0.451 -20.041 -8.155 1.00 94.19 182 LEU A N 1
ATOM 1383 C CA . LEU A 1 182 ? 1.701 -20.046 -8.909 1.00 94.19 182 LEU A CA 1
ATOM 1384 C C . LEU A 1 182 ? 1.654 -19.141 -10.152 1.00 94.19 182 LEU A C 1
ATOM 1386 O O . LEU A 1 182 ? 2.682 -18.590 -10.547 1.00 94.19 182 LEU A O 1
ATOM 1390 N N . THR A 1 183 ? 0.488 -18.979 -10.773 1.00 95.12 183 THR A N 1
ATOM 1391 C CA . THR A 1 183 ? 0.301 -18.111 -11.941 1.00 95.12 183 THR A CA 1
ATOM 1392 C C . THR A 1 183 ? 0.518 -16.651 -11.562 1.00 95.12 183 THR A C 1
ATOM 1394 O O . THR A 1 183 ? 1.331 -15.977 -12.194 1.00 95.12 183 THR A O 1
ATOM 1397 N N . GLU A 1 184 ? -0.132 -16.192 -10.492 1.00 91.50 184 GLU A N 1
ATOM 1398 C CA . GLU A 1 184 ? -0.004 -14.827 -9.968 1.00 91.50 184 GLU A CA 1
ATOM 1399 C C . GLU A 1 184 ? 1.431 -14.546 -9.503 1.00 91.50 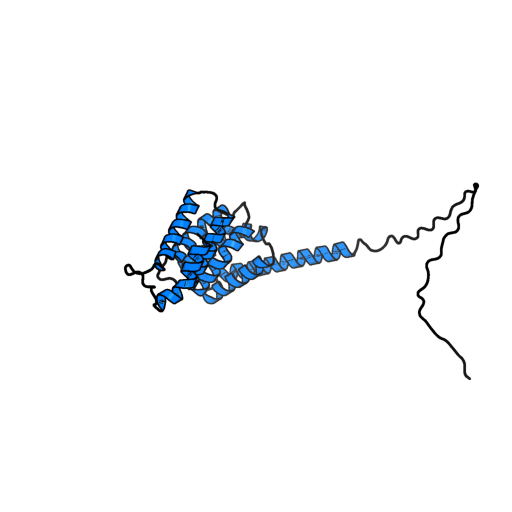184 GLU A C 1
ATOM 1401 O O . GLU A 1 184 ? 2.005 -13.497 -9.816 1.00 91.50 184 GLU A O 1
ATOM 1406 N N . ILE A 1 185 ? 2.067 -15.519 -8.837 1.00 94.31 185 ILE A N 1
ATOM 1407 C CA . ILE A 1 185 ? 3.481 -15.429 -8.441 1.00 94.31 185 ILE A CA 1
ATOM 1408 C C . ILE A 1 185 ? 4.367 -15.225 -9.678 1.00 94.31 185 ILE A C 1
ATOM 1410 O O . ILE A 1 185 ? 5.180 -14.301 -9.713 1.00 94.31 185 ILE A O 1
ATOM 1414 N N . ILE A 1 186 ? 4.202 -16.048 -10.721 1.00 95.00 186 ILE A N 1
ATOM 1415 C CA . ILE A 1 186 ? 4.991 -15.948 -11.959 1.00 95.00 186 ILE A CA 1
ATOM 1416 C C . ILE A 1 186 ? 4.780 -14.596 -12.652 1.00 95.00 186 ILE A C 1
ATOM 1418 O O . ILE A 1 186 ? 5.731 -14.039 -13.206 1.00 95.00 186 ILE A O 1
ATOM 1422 N N . GLU A 1 187 ? 3.565 -14.051 -12.644 1.00 93.81 187 GLU A N 1
ATOM 1423 C CA . GLU A 1 187 ? 3.288 -12.735 -13.226 1.00 93.81 187 GLU A CA 1
ATOM 1424 C C . GLU A 1 187 ? 4.013 -11.606 -12.484 1.00 93.81 187 GLU A C 1
ATOM 1426 O O . GLU A 1 187 ? 4.632 -10.748 -13.127 1.00 93.81 187 GLU A O 1
ATOM 1431 N N . VAL A 1 188 ? 4.031 -11.644 -11.149 1.00 93.88 188 VAL A N 1
ATOM 1432 C CA . VAL A 1 188 ? 4.815 -10.708 -10.327 1.00 93.88 188 VAL A CA 1
ATOM 1433 C C . VAL A 1 188 ? 6.316 -10.856 -10.610 1.00 93.88 188 VAL A C 1
ATOM 1435 O O . VAL A 1 188 ? 6.994 -9.847 -10.821 1.00 93.88 188 VAL A O 1
ATOM 1438 N N . MET A 1 189 ? 6.833 -12.084 -10.725 1.00 94.69 189 MET A N 1
ATOM 1439 C CA . MET A 1 189 ? 8.249 -12.315 -11.046 1.00 94.69 189 MET A CA 1
ATOM 1440 C C . MET A 1 189 ? 8.633 -11.782 -12.429 1.00 94.69 189 MET A C 1
ATOM 1442 O O . MET A 1 189 ? 9.661 -11.122 -12.582 1.00 94.69 189 MET A O 1
ATOM 1446 N N . ARG A 1 190 ? 7.786 -11.977 -13.446 1.00 95.06 190 ARG A N 1
ATOM 1447 C CA . ARG A 1 190 ? 8.003 -11.414 -14.793 1.00 95.06 190 ARG A CA 1
ATOM 1448 C C . ARG A 1 190 ? 7.994 -9.888 -14.792 1.00 95.06 190 ARG A C 1
ATOM 1450 O O . ARG A 1 190 ? 8.749 -9.254 -15.538 1.00 95.06 190 ARG A O 1
ATOM 1457 N N . MET A 1 191 ? 7.147 -9.278 -13.964 1.00 95.31 191 MET A N 1
ATOM 1458 C CA . MET A 1 191 ? 7.143 -7.829 -13.776 1.00 95.31 191 MET A CA 1
ATOM 1459 C C . MET A 1 191 ? 8.482 -7.358 -13.187 1.00 95.31 191 MET A C 1
ATOM 1461 O O . MET A 1 191 ? 9.062 -6.397 -13.704 1.00 95.31 191 MET A O 1
ATOM 1465 N N . TYR A 1 192 ? 9.005 -8.033 -12.160 1.00 95.19 192 TYR A N 1
ATOM 1466 C CA . TYR A 1 192 ? 10.312 -7.704 -11.587 1.00 95.19 192 TYR A CA 1
ATOM 1467 C C . TYR A 1 192 ? 11.462 -7.914 -12.559 1.00 95.19 192 TYR A C 1
ATOM 1469 O O . TYR A 1 192 ? 12.295 -7.018 -12.693 1.00 95.19 192 TYR A O 1
ATOM 1477 N N . GLU A 1 193 ? 11.471 -9.017 -13.308 1.00 93.25 193 GLU A N 1
ATOM 1478 C CA . GLU A 1 193 ? 12.446 -9.254 -14.374 1.00 93.25 193 GLU A CA 1
ATOM 1479 C C . GLU A 1 193 ? 12.433 -8.102 -15.387 1.00 93.25 193 GLU A C 1
ATOM 1481 O O . GLU A 1 193 ? 13.479 -7.555 -15.739 1.00 93.25 193 GLU A O 1
ATOM 1486 N N . THR A 1 194 ? 11.243 -7.656 -15.798 1.00 92.94 194 THR A N 1
ATOM 1487 C CA . THR A 1 194 ? 11.091 -6.530 -16.727 1.00 92.94 194 THR A CA 1
ATOM 1488 C C . THR A 1 194 ? 11.686 -5.242 -16.154 1.00 92.94 194 THR A C 1
ATOM 1490 O O . THR A 1 194 ? 12.396 -4.527 -16.867 1.00 92.94 194 THR A O 1
ATOM 1493 N N . ILE A 1 195 ? 11.442 -4.936 -14.876 1.00 91.44 195 ILE A N 1
ATOM 1494 C CA . ILE A 1 195 ? 12.020 -3.760 -14.205 1.00 91.44 195 ILE A CA 1
ATOM 1495 C C . ILE A 1 195 ? 13.544 -3.894 -14.119 1.00 91.44 195 ILE A C 1
ATOM 1497 O O . ILE A 1 195 ? 14.267 -2.976 -14.513 1.00 91.44 195 ILE A O 1
ATOM 1501 N N . PHE A 1 196 ? 14.035 -5.041 -13.655 1.00 89.31 196 PHE A N 1
ATOM 1502 C CA . PHE A 1 196 ? 15.455 -5.318 -13.473 1.00 89.31 196 PHE A CA 1
ATOM 1503 C C . PHE A 1 196 ? 16.230 -5.322 -14.796 1.00 89.31 196 PHE A C 1
ATOM 1505 O O . PHE A 1 196 ? 17.358 -4.832 -14.836 1.00 89.31 196 PHE A O 1
ATOM 1512 N N . SER A 1 197 ? 15.626 -5.772 -15.900 1.00 88.75 197 SER A N 1
ATOM 1513 C CA . SER A 1 197 ? 16.247 -5.784 -17.235 1.00 88.75 197 SER A CA 1
ATOM 1514 C C . SER A 1 197 ? 16.693 -4.396 -17.715 1.00 88.75 197 SER A C 1
ATOM 1516 O O . SER A 1 197 ? 17.614 -4.266 -18.526 1.00 88.75 197 SER A O 1
ATOM 1518 N N . GLY A 1 198 ? 16.115 -3.324 -17.155 1.00 84.00 198 GLY A N 1
ATOM 1519 C CA . GLY A 1 198 ? 16.584 -1.954 -17.363 1.00 84.00 198 GLY A CA 1
ATOM 1520 C C . GLY A 1 198 ? 18.063 -1.760 -17.002 1.00 84.00 198 GLY A C 1
ATOM 1521 O O . GLY A 1 198 ? 18.761 -0.991 -17.678 1.00 84.00 198 GLY A O 1
ATOM 1522 N N . SER A 1 199 ? 18.552 -2.509 -16.009 1.00 82.88 199 SER A N 1
ATOM 1523 C CA . SER A 1 199 ? 19.936 -2.499 -15.521 1.00 82.88 199 SER A CA 1
ATOM 1524 C C . SER A 1 199 ? 20.942 -3.190 -16.444 1.00 82.88 199 SER A C 1
ATOM 1526 O O . SER A 1 199 ? 22.145 -2.972 -16.291 1.00 82.88 199 SER A O 1
ATOM 1528 N N . TYR A 1 200 ? 20.479 -3.994 -17.408 1.00 84.88 200 TYR A N 1
ATOM 1529 C CA . TYR A 1 200 ? 21.366 -4.792 -18.252 1.00 84.88 200 TYR A CA 1
ATOM 1530 C C . TYR A 1 200 ? 22.364 -3.927 -19.026 1.00 84.88 200 TYR A C 1
ATOM 1532 O O . TYR A 1 200 ? 22.097 -2.765 -19.372 1.00 84.88 200 TYR A O 1
ATOM 1540 N N . LEU A 1 201 ? 23.518 -4.538 -19.315 1.00 81.56 201 LEU A N 1
ATOM 1541 C CA . LEU A 1 201 ? 24.574 -3.951 -20.130 1.00 81.56 201 LEU A CA 1
ATOM 1542 C C . LEU A 1 201 ? 24.022 -3.509 -21.487 1.00 81.56 201 LEU A C 1
ATOM 1544 O O . LEU A 1 201 ? 23.016 -4.014 -21.993 1.00 81.56 201 LEU A O 1
ATOM 1548 N N . LYS A 1 202 ? 24.700 -2.543 -22.097 1.00 75.50 202 LYS A N 1
ATOM 1549 C CA . LYS A 1 202 ? 24.459 -2.228 -23.504 1.00 75.50 202 LYS A CA 1
ATOM 1550 C C . LYS A 1 202 ? 24.896 -3.419 -24.371 1.00 75.50 202 LYS A C 1
ATOM 1552 O O . LYS A 1 202 ? 25.670 -4.266 -23.932 1.00 75.50 202 LYS A O 1
ATOM 1557 N N . GLY A 1 203 ? 24.437 -3.465 -25.623 1.00 77.75 203 GLY A N 1
ATOM 1558 C CA . GLY A 1 203 ? 24.791 -4.537 -26.568 1.00 77.75 203 GLY A CA 1
ATOM 1559 C C . GLY A 1 203 ? 26.294 -4.662 -26.870 1.00 77.75 203 GLY A C 1
ATOM 1560 O O . GLY A 1 203 ? 26.713 -5.657 -27.446 1.00 77.75 203 GLY A O 1
ATOM 1561 N N . ASP A 1 204 ? 27.100 -3.678 -26.460 1.00 83.25 204 ASP A N 1
ATOM 1562 C CA . ASP A 1 204 ? 28.565 -3.672 -26.540 1.00 83.25 204 ASP A CA 1
ATOM 1563 C C . ASP A 1 204 ? 29.260 -4.166 -25.250 1.00 83.25 204 ASP A C 1
ATOM 1565 O O . ASP A 1 204 ? 30.482 -4.105 -25.147 1.00 83.25 204 ASP A O 1
ATOM 1569 N N . GLY A 1 205 ? 28.501 -4.636 -24.253 1.00 76.62 205 GLY A N 1
ATOM 1570 C CA . GLY A 1 205 ? 29.023 -5.105 -22.967 1.00 76.62 205 GLY A CA 1
ATOM 1571 C C . GLY A 1 205 ? 29.390 -3.990 -21.980 1.00 76.62 205 GLY A C 1
ATOM 1572 O O . GLY A 1 205 ? 29.841 -4.283 -20.874 1.00 76.62 205 GLY A O 1
ATOM 1573 N N . SER A 1 206 ? 29.186 -2.715 -22.328 1.00 78.19 206 SER A N 1
ATOM 1574 C CA . SER A 1 206 ? 29.445 -1.598 -21.416 1.00 78.19 206 SER A CA 1
ATOM 1575 C C . SER A 1 206 ? 28.289 -1.363 -20.436 1.00 78.19 206 SER A C 1
ATOM 1577 O O . SER A 1 206 ? 27.107 -1.547 -20.750 1.00 78.19 206 SER A O 1
ATOM 1579 N N . VAL A 1 207 ? 28.627 -0.919 -19.222 1.00 73.62 207 VAL A N 1
ATOM 1580 C CA . VAL A 1 207 ? 27.639 -0.559 -18.196 1.00 73.62 207 VAL A CA 1
ATOM 1581 C C . VAL A 1 207 ? 26.922 0.730 -18.601 1.00 73.62 207 VAL A C 1
ATOM 1583 O O . VAL A 1 207 ? 27.535 1.693 -19.073 1.00 73.62 207 VAL A O 1
ATOM 1586 N N . LYS A 1 208 ? 25.606 0.790 -18.379 1.00 70.88 208 LYS A N 1
ATOM 1587 C CA . LYS A 1 208 ? 24.843 2.039 -18.487 1.00 70.88 208 LYS A CA 1
ATOM 1588 C C . LYS A 1 208 ? 25.193 2.952 -17.308 1.00 70.88 208 LYS A C 1
ATOM 1590 O O . LYS A 1 208 ? 24.484 2.989 -16.315 1.00 70.88 208 LYS A O 1
ATOM 1595 N N . VAL A 1 209 ? 26.285 3.704 -17.413 1.00 66.31 209 VAL A N 1
ATOM 1596 C CA . VAL A 1 209 ? 26.664 4.706 -16.406 1.00 66.31 209 VAL A CA 1
ATOM 1597 C C . VAL A 1 209 ? 26.083 6.057 -16.822 1.00 66.31 209 VAL A C 1
ATOM 1599 O O . VAL A 1 209 ? 26.714 6.843 -17.521 1.00 66.31 209 VAL A O 1
ATOM 1602 N N . SER A 1 210 ? 24.828 6.298 -16.455 1.00 70.25 210 SER A N 1
ATOM 1603 C CA . SER A 1 210 ? 24.177 7.612 -16.563 1.00 70.25 210 SER A CA 1
ATOM 1604 C C . SER A 1 210 ? 23.597 7.985 -15.201 1.00 70.25 210 SER A C 1
ATOM 1606 O O . SER A 1 210 ? 23.302 7.081 -14.421 1.00 70.25 210 SER A O 1
ATOM 1608 N N . GLY A 1 211 ? 23.402 9.278 -14.913 1.00 68.38 211 GLY A N 1
ATOM 1609 C CA . GLY A 1 211 ? 22.792 9.714 -13.645 1.00 68.38 211 GLY A CA 1
ATOM 1610 C C . GLY A 1 211 ? 21.466 8.995 -13.363 1.00 68.38 211 GLY A C 1
ATOM 1611 O O . GLY A 1 211 ? 21.299 8.400 -12.306 1.00 68.38 211 GLY A O 1
ATOM 1612 N N . ALA A 1 212 ? 20.608 8.890 -14.382 1.00 69.81 212 ALA A N 1
ATOM 1613 C CA . ALA A 1 212 ? 19.343 8.158 -14.309 1.00 69.81 212 ALA A CA 1
ATOM 1614 C C . ALA A 1 212 ? 19.505 6.651 -14.015 1.00 69.81 212 ALA A C 1
ATOM 1616 O O . ALA A 1 212 ? 18.659 6.051 -13.358 1.00 69.81 212 ALA A O 1
ATOM 1617 N N . ALA A 1 213 ? 20.584 6.019 -14.490 1.00 70.06 213 ALA A N 1
ATOM 1618 C CA . ALA A 1 213 ? 20.844 4.602 -14.233 1.00 70.06 213 ALA A CA 1
ATOM 1619 C C . ALA A 1 213 ? 21.334 4.346 -12.799 1.00 70.06 213 ALA A C 1
ATOM 1621 O O . ALA A 1 213 ? 20.997 3.317 -12.220 1.00 70.06 213 ALA A O 1
ATOM 1622 N N . VAL A 1 214 ? 22.091 5.286 -12.223 1.00 76.69 214 VAL A N 1
ATOM 1623 C CA . VAL A 1 214 ? 22.521 5.226 -10.817 1.00 76.69 214 VAL A CA 1
ATOM 1624 C C . VAL A 1 214 ? 21.327 5.447 -9.888 1.00 76.69 214 VAL A C 1
ATOM 1626 O O . VAL A 1 214 ? 21.135 4.677 -8.951 1.00 76.69 214 VAL A O 1
ATOM 1629 N N . GLU A 1 215 ? 20.480 6.435 -10.185 1.00 78.38 215 GLU A N 1
ATOM 1630 C CA . GLU A 1 215 ? 19.260 6.712 -9.413 1.00 78.38 215 GLU A CA 1
ATOM 1631 C C . GLU A 1 215 ? 18.279 5.528 -9.432 1.00 78.38 215 GLU A C 1
ATOM 1633 O O . GLU A 1 215 ? 17.670 5.213 -8.412 1.00 78.38 215 GLU A O 1
ATOM 1638 N N . ALA A 1 216 ? 18.171 4.810 -10.555 1.00 82.50 216 ALA A N 1
ATOM 1639 C CA . ALA A 1 216 ? 17.327 3.619 -10.675 1.00 82.50 216 ALA A CA 1
ATOM 1640 C C . ALA A 1 216 ? 17.887 2.371 -9.965 1.00 82.50 216 ALA A C 1
ATOM 1642 O O . ALA A 1 216 ? 17.190 1.360 -9.881 1.00 82.50 216 ALA A O 1
ATOM 1643 N N . GLY A 1 217 ? 19.116 2.414 -9.437 1.00 83.50 217 GLY A N 1
ATOM 1644 C CA . GLY A 1 217 ? 19.768 1.261 -8.808 1.00 83.50 217 GLY A CA 1
ATOM 1645 C C . GLY A 1 217 ? 18.959 0.658 -7.657 1.00 83.50 217 GLY A C 1
ATOM 1646 O O . GLY A 1 217 ? 18.790 -0.557 -7.607 1.00 83.50 217 GLY A O 1
ATOM 1647 N N . ALA A 1 218 ? 18.384 1.497 -6.788 1.00 85.44 218 ALA A N 1
ATOM 1648 C CA . ALA A 1 218 ? 17.552 1.035 -5.674 1.00 85.44 218 ALA A CA 1
ATOM 1649 C C . ALA A 1 218 ? 16.270 0.329 -6.145 1.00 85.44 218 ALA A C 1
ATOM 1651 O O . ALA A 1 218 ? 15.838 -0.643 -5.534 1.00 85.44 218 ALA A O 1
ATOM 1652 N N . LEU A 1 219 ? 15.679 0.789 -7.250 1.00 87.31 219 LEU A N 1
ATOM 1653 C CA . LEU A 1 219 ? 14.507 0.151 -7.845 1.00 87.31 219 LEU A CA 1
ATOM 1654 C C . LEU A 1 219 ? 14.857 -1.209 -8.454 1.00 87.31 219 LEU A C 1
ATOM 1656 O O . LEU A 1 219 ? 14.116 -2.169 -8.269 1.00 87.31 219 LEU A O 1
ATOM 1660 N N . HIS A 1 220 ? 15.982 -1.301 -9.168 1.00 87.81 220 HIS A N 1
ATOM 1661 C CA . HIS A 1 220 ? 16.451 -2.575 -9.712 1.00 87.81 220 HIS A CA 1
ATOM 1662 C C . HIS A 1 220 ? 16.785 -3.575 -8.598 1.00 87.81 220 HIS A C 1
ATOM 1664 O O . HIS A 1 220 ? 16.443 -4.743 -8.731 1.00 87.81 220 HIS A O 1
ATOM 1670 N N . ALA A 1 221 ? 17.401 -3.118 -7.502 1.00 87.38 221 ALA A N 1
ATOM 1671 C CA . ALA A 1 221 ? 17.668 -3.949 -6.330 1.00 87.38 221 ALA A CA 1
ATOM 1672 C C . ALA A 1 221 ? 16.368 -4.451 -5.688 1.00 87.38 221 ALA A C 1
ATOM 1674 O O . ALA A 1 221 ? 16.222 -5.648 -5.500 1.00 87.38 221 ALA A O 1
ATOM 1675 N N . ALA A 1 222 ? 15.383 -3.577 -5.460 1.00 86.81 222 ALA A N 1
ATOM 1676 C CA . ALA A 1 222 ? 14.096 -3.993 -4.899 1.00 86.81 222 ALA A CA 1
ATOM 1677 C C . ALA A 1 222 ? 13.333 -4.984 -5.794 1.00 86.81 222 ALA A C 1
ATOM 1679 O O . ALA A 1 222 ? 12.654 -5.866 -5.281 1.00 86.81 222 ALA A O 1
ATOM 1680 N N . ALA A 1 223 ? 13.437 -4.846 -7.120 1.00 82.75 223 ALA A N 1
ATOM 1681 C CA . ALA A 1 223 ? 12.878 -5.824 -8.049 1.00 82.75 223 ALA A CA 1
ATOM 1682 C C . ALA A 1 223 ? 13.622 -7.168 -7.976 1.00 82.75 223 ALA A C 1
ATOM 1684 O O . ALA A 1 223 ? 12.983 -8.209 -8.005 1.00 82.75 223 ALA A O 1
ATOM 1685 N N . LEU A 1 224 ? 14.952 -7.149 -7.854 1.00 87.44 224 LEU A N 1
ATOM 1686 C CA . LEU A 1 224 ? 15.757 -8.363 -7.726 1.00 87.44 224 LEU A CA 1
ATOM 1687 C C . LEU A 1 224 ? 15.524 -9.082 -6.390 1.00 87.44 224 LEU A C 1
ATOM 1689 O O . LEU A 1 224 ? 15.396 -10.294 -6.389 1.00 87.44 224 LEU A O 1
ATOM 1693 N N . ASP A 1 225 ? 15.445 -8.350 -5.276 1.00 85.12 225 ASP A N 1
ATOM 1694 C CA . ASP A 1 225 ? 15.189 -8.917 -3.943 1.00 85.12 225 ASP A CA 1
ATOM 1695 C C . ASP A 1 225 ? 13.772 -9.502 -3.820 1.00 85.12 225 ASP A C 1
ATOM 1697 O O . ASP A 1 225 ? 13.521 -10.357 -2.972 1.00 85.12 225 ASP A O 1
ATOM 1701 N N . GLY A 1 226 ? 12.831 -9.001 -4.626 1.00 69.69 226 GLY A N 1
ATOM 1702 C CA . GLY A 1 226 ? 11.458 -9.494 -4.677 1.00 69.69 226 GLY A CA 1
ATOM 1703 C C . GLY A 1 226 ? 11.211 -10.626 -5.675 1.00 69.69 226 GLY A C 1
ATOM 1704 O O . GLY A 1 226 ? 10.124 -11.203 -5.629 1.00 69.69 226 GLY A O 1
ATOM 1705 N N . GLY A 1 227 ? 12.170 -10.881 -6.573 1.00 49.47 227 GLY A N 1
ATOM 1706 C CA . GLY A 1 227 ? 12.157 -11.916 -7.614 1.00 49.47 227 GLY A CA 1
ATOM 1707 C C . GLY A 1 227 ? 12.667 -13.263 -7.121 1.00 49.47 227 GLY A C 1
ATOM 1708 O O . GLY A 1 227 ? 12.088 -14.295 -7.523 1.00 49.47 227 GLY A O 1
#

Foldseek 3Di:
DDDDDDDYDDDDDDDDDDDDDDDDDDDDDDPPDPPDPDDDPPPVVVVVVVVVVVVVVLLVVLVVLLVQLPPPDLVSVLVSLVVNLVSLVVDADQVSLLVCLVSLLVSLLCQLQPGAQSSLLSSLQCLLSSLVRVDDVCSVVSCVSNVVSLLCSLPPPPHALNSNLSSLLSNLSCCVPPNDDPVVLVVNLVSLVVLLCVQDADPVRHGPPDPVSVSNPSSNVSSVVSD

InterPro domains:
  IPR007701 Interferon-related developmental regulator, N-terminal [PF05004] (34-224)
  IPR011989 Armadillo-like helical [G3DSA:1.25.10.10] (42-218)
  IPR016024 Armadillo-type fold [SSF48371] (64-189)
  IPR039777 Interferon-related developmental regulator [PTHR12354] (21-224)

pLDDT: mean 82.34, std 21.03, range [32.53, 98.75]

Radius of gyration: 32.12 Å; chains: 1; bounding box: 43×62×110 Å

Organism: Pectinophora gossypiella (NCBI:txid13191)

Secondary structure (DSSP, 8-state):
--------------------------------------SSSSHHHHHHHHHHHHHHHHHHHHHHHHHHTT-SSHHHHHHHHHHHHHHHTT---HHHHHHTHHHHHHHHHHHHHHS-HHHHHHHHHHHHHHHHHH-TTTHHHHHHHHHHHHHHHHH-TTS-HHHHHHHHHHHHHHHHHH---HHHHHHHHHHHHHHHHTTSPPTTS----SHHHHHTHHHHHHHHHH-